Protein AF-0000000082430494 (afdb_homodimer)

Foldseek 3Di:
DPPPQPCAVVVPDDLVRVLPDDPVVLVVNVVSYDDPVSVVSSVVSVVVVVVVVVVVVVVVVVVVVVVVVVVVVVVVVVVVVVVVVVVVVVVVVVD/DPPPQPCAVVVPDPLVRVLPDDPVVLVVNVVSYDDPVSVVSSVVSVVVVVVVVVVVVVVVVVVVVVVVVVVVVVVVVVVVVVVVVVVVVVVVVVD

Structure (mmCIF, N/CA/C/O backbone):
data_AF-0000000082430494-model_v1
#
loop_
_entity.id
_entity.type
_entity.pdbx_description
1 polymer 'Uncharacterized protein'
#
loop_
_atom_site.group_PDB
_atom_site.id
_atom_site.type_symbol
_atom_site.label_atom_id
_atom_site.label_alt_id
_atom_site.label_comp_id
_atom_site.label_asym_id
_atom_site.label_entity_id
_atom_site.label_seq_id
_atom_site.pdbx_PDB_ins_code
_atom_site.Cartn_x
_atom_site.Cartn_y
_atom_site.Cartn_z
_atom_site.occupancy
_atom_site.B_iso_or_equiv
_atom_site.auth_seq_id
_atom_site.auth_comp_id
_atom_site.auth_asym_id
_atom_site.auth_atom_id
_atom_site.pdbx_PDB_model_num
ATOM 1 N N . MET A 1 1 ? 11.078 49.344 15.844 1 32.78 1 MET A N 1
ATOM 2 C CA . MET A 1 1 ? 11.891 48.125 15.781 1 32.78 1 MET A CA 1
ATOM 3 C C . MET A 1 1 ? 11.32 47.125 14.773 1 32.78 1 MET A C 1
ATOM 5 O O . MET A 1 1 ? 10.156 46.75 14.875 1 32.78 1 MET A O 1
ATOM 9 N N . GLU A 1 2 ? 11.594 47.031 13.453 1 34.38 2 GLU A N 1
ATOM 10 C CA . GLU A 1 2 ? 10.805 46.594 12.305 1 34.38 2 GLU A CA 1
ATOM 11 C C . GLU A 1 2 ? 10.578 45.094 12.359 1 34.38 2 GLU A C 1
ATOM 13 O O . GLU A 1 2 ? 11.523 44.312 12.531 1 34.38 2 GLU A O 1
ATOM 18 N N . VAL A 1 3 ? 9.594 44.562 13.055 1 37.97 3 VAL A N 1
ATOM 19 C CA . VAL A 1 3 ? 9.281 43.188 13.344 1 37.97 3 VAL A CA 1
ATOM 20 C C . VAL A 1 3 ? 9.492 42.312 12.094 1 37.97 3 VAL A C 1
ATOM 22 O O . VAL A 1 3 ? 8.844 42.531 11.07 1 37.97 3 VAL A O 1
ATOM 25 N N . GLU A 1 4 ? 10.688 41.938 11.695 1 40.44 4 GLU A N 1
ATOM 26 C CA . GLU A 1 4 ? 11.031 41.156 10.5 1 40.44 4 GLU A CA 1
ATOM 27 C C . GLU A 1 4 ? 10.055 40 10.281 1 40.44 4 GLU A C 1
ATOM 29 O O . GLU A 1 4 ? 9.617 39.375 11.242 1 40.44 4 GLU A O 1
ATOM 34 N N . SER A 1 5 ? 9.18 40.031 9.32 1 39.34 5 SER A N 1
ATOM 35 C CA . SER A 1 5 ? 8.031 39.219 8.938 1 39.34 5 SER A CA 1
ATOM 36 C C . SER A 1 5 ? 8.359 37.719 9.031 1 39.34 5 SER A C 1
ATOM 38 O O . SER A 1 5 ? 9.445 37.312 8.641 1 39.34 5 SER A O 1
ATOM 40 N N . PRO A 1 6 ? 8.086 37.031 10.094 1 43.09 6 PRO A N 1
ATOM 41 C CA . PRO A 1 6 ? 8.492 35.625 10.25 1 43.09 6 PRO A CA 1
ATOM 42 C C . PRO A 1 6 ? 8.539 34.875 8.93 1 43.09 6 PRO A C 1
ATOM 44 O O . PRO A 1 6 ? 7.867 35.25 7.969 1 43.09 6 PRO A O 1
ATOM 47 N N . PRO A 1 7 ? 9.617 34.156 8.516 1 40.44 7 PRO A N 1
ATOM 48 C CA . PRO A 1 7 ? 9.664 33.469 7.219 1 40.44 7 PRO A CA 1
ATOM 49 C C . PRO A 1 7 ? 8.336 32.812 6.84 1 40.44 7 PRO A C 1
ATOM 51 O O . PRO A 1 7 ? 7.844 31.953 7.555 1 40.44 7 PRO A O 1
ATOM 54 N N . GLY A 1 8 ? 7.234 33.406 6.609 1 41.06 8 GLY A N 1
ATOM 55 C CA . GLY A 1 8 ? 5.918 33.031 6.121 1 41.06 8 GLY A CA 1
ATOM 56 C C . GLY A 1 8 ? 5.957 31.844 5.172 1 41.06 8 GLY A C 1
ATOM 57 O O . GLY A 1 8 ? 7.031 31.406 4.746 1 41.06 8 GLY A O 1
ATOM 58 N N . PHE A 1 9 ? 4.945 30.828 5.098 1 49.78 9 PHE A N 1
ATOM 59 C CA . PHE A 1 9 ? 4.805 29.938 3.945 1 49.78 9 PHE A CA 1
ATOM 60 C C . PHE A 1 9 ? 5.441 30.547 2.707 1 49.78 9 PHE A C 1
ATOM 62 O O . PHE A 1 9 ? 4.953 31.562 2.188 1 49.78 9 PHE A O 1
ATOM 69 N N . SER A 1 10 ? 6.648 30.75 2.703 1 48.66 10 SER A N 1
ATOM 70 C CA . SER A 1 10 ? 7.277 31.391 1.548 1 48.66 10 SER A CA 1
ATOM 71 C C . SER A 1 10 ? 6.438 31.203 0.289 1 48.66 10 SER A C 1
ATOM 73 O O . SER A 1 10 ? 6.152 30.078 -0.113 1 48.66 10 SER A O 1
ATOM 75 N N . MET A 1 11 ? 5.367 31.984 0.148 1 49.59 11 MET A N 1
ATOM 76 C CA . MET A 1 11 ? 4.582 32.25 -1.053 1 49.59 11 MET A CA 1
ATOM 77 C C . MET A 1 11 ? 5.375 31.922 -2.311 1 49.59 11 MET A C 1
ATOM 79 O O . MET A 1 11 ? 4.801 31.766 -3.389 1 49.59 11 MET A O 1
ATOM 83 N N . ASP A 1 12 ? 6.637 31.719 -2.16 1 57.06 12 ASP A N 1
ATOM 84 C CA . ASP A 1 12 ? 7.352 31.672 -3.434 1 57.06 12 ASP A CA 1
ATOM 85 C C . ASP A 1 12 ? 7.441 30.25 -3.959 1 57.06 12 ASP A C 1
ATOM 87 O O . ASP A 1 12 ? 7.918 30.016 -5.07 1 57.06 12 ASP A O 1
ATOM 91 N N . GLN A 1 13 ? 7.07 29.453 -2.934 1 63.38 13 GLN A N 1
ATOM 92 C CA . GLN A 1 13 ? 7.246 28.094 -3.469 1 63.38 13 GLN A CA 1
ATOM 93 C C . GLN A 1 13 ? 6.059 27.688 -4.336 1 63.38 13 GLN A C 1
ATOM 95 O O . GLN A 1 13 ? 4.914 28.047 -4.039 1 63.38 13 GLN A O 1
ATOM 100 N N . SER A 1 14 ? 6.395 27.234 -5.465 1 72.06 14 SER A N 1
ATOM 101 C CA . SER A 1 14 ? 5.359 26.719 -6.355 1 72.06 14 SER A CA 1
ATOM 102 C C . SER A 1 14 ? 4.555 25.609 -5.684 1 72.06 14 SER A C 1
ATOM 104 O O . SER A 1 14 ? 5.012 25 -4.711 1 72.06 14 SER A O 1
ATOM 106 N N . ASP A 1 15 ? 3.373 25.516 -6.062 1 72.12 15 ASP A N 1
ATOM 107 C CA . ASP A 1 15 ? 2.482 24.469 -5.562 1 72.12 15 ASP A CA 1
ATOM 108 C C . ASP A 1 15 ? 3.148 23.109 -5.637 1 72.12 15 ASP A C 1
ATOM 110 O O . ASP A 1 15 ? 3 22.281 -4.727 1 72.12 15 ASP A O 1
ATOM 114 N N . ASP A 1 16 ? 3.898 22.938 -6.676 1 71.56 16 ASP A N 1
ATOM 115 C CA . ASP A 1 16 ? 4.586 21.656 -6.852 1 71.56 16 ASP A CA 1
ATOM 116 C C . ASP A 1 16 ? 5.66 21.469 -5.789 1 71.56 16 ASP A C 1
ATOM 118 O O . ASP A 1 16 ? 5.84 20.359 -5.273 1 71.56 16 ASP A O 1
ATOM 122 N N . GLU A 1 17 ? 6.32 22.5 -5.496 1 74.19 17 GLU A N 1
ATOM 123 C CA . GLU A 1 17 ? 7.367 22.422 -4.484 1 74.19 17 GLU A CA 1
ATOM 124 C C . GLU A 1 17 ? 6.781 22.156 -3.102 1 74.19 17 GLU A C 1
ATOM 126 O O . GLU A 1 17 ? 7.355 21.406 -2.312 1 74.19 17 GLU A O 1
ATOM 131 N N . ARG A 1 18 ? 5.719 22.703 -2.855 1 77.25 18 ARG A N 1
ATOM 132 C CA . ARG A 1 18 ? 5.07 22.547 -1.557 1 77.25 18 ARG A CA 1
ATOM 133 C C . ARG A 1 18 ? 4.59 21.109 -1.358 1 77.25 18 ARG A C 1
ATOM 135 O O . ARG A 1 18 ? 4.652 20.578 -0.248 1 77.25 18 ARG A O 1
ATOM 142 N N . ALA A 1 19 ? 4.176 20.578 -2.494 1 80.44 19 ALA A N 1
ATOM 143 C CA . ALA A 1 19 ? 3.662 19.203 -2.447 1 80.44 19 ALA A CA 1
ATOM 144 C C . ALA A 1 19 ? 4.75 18.219 -2.01 1 80.44 19 ALA A C 1
ATOM 146 O O . ALA A 1 19 ? 4.449 17.125 -1.529 1 80.44 19 ALA A O 1
ATOM 147 N N . GLU A 1 20 ? 5.953 18.719 -2.168 1 84.44 20 GLU A N 1
ATOM 148 C CA . GLU A 1 20 ? 7.07 17.828 -1.844 1 84.44 20 GLU A CA 1
ATOM 149 C C . GLU A 1 20 ? 7.508 18 -0.391 1 84.44 20 GLU A C 1
ATOM 151 O O . GLU A 1 20 ? 8.32 17.219 0.114 1 84.44 20 GLU A O 1
ATOM 156 N N . LEU A 1 21 ? 6.941 18.906 0.247 1 86.06 21 LEU A N 1
ATOM 157 C CA . LEU A 1 21 ? 7.32 19.156 1.633 1 86.06 21 LEU A CA 1
ATOM 158 C C . LEU A 1 21 ? 6.805 18.062 2.549 1 86.06 21 LEU A C 1
ATOM 160 O O . LEU A 1 21 ? 5.75 17.469 2.291 1 86.06 21 LEU A O 1
ATOM 164 N N . SER A 1 22 ? 7.605 17.938 3.668 1 89.25 22 SER A N 1
ATOM 165 C CA . SER A 1 22 ? 7.191 16.984 4.691 1 89.25 22 SER A CA 1
ATOM 166 C C . SER A 1 22 ? 6.098 17.562 5.578 1 89.25 22 SER A C 1
ATOM 168 O O . SER A 1 22 ? 5.852 18.766 5.559 1 89.25 22 SER A O 1
ATOM 170 N N . ILE A 1 23 ? 5.406 16.703 6.227 1 93.75 23 ILE A N 1
ATOM 171 C CA . ILE A 1 23 ? 4.367 17.125 7.16 1 93.75 23 ILE A CA 1
ATOM 172 C C . ILE A 1 23 ? 4.953 18.109 8.18 1 93.75 23 ILE A C 1
ATOM 174 O O . ILE A 1 23 ? 4.355 19.141 8.461 1 93.75 23 ILE A O 1
ATOM 178 N N . SER A 1 24 ? 6.176 17.797 8.734 1 91.5 24 SER A N 1
ATOM 179 C CA . SER A 1 24 ? 6.832 18.656 9.711 1 91.5 24 SER A CA 1
ATOM 180 C C . SER A 1 24 ? 7.055 20.062 9.148 1 91.5 24 SER A C 1
ATOM 182 O O . SER A 1 24 ? 6.812 21.062 9.836 1 91.5 24 SER A O 1
ATOM 184 N N . GLU A 1 25 ? 7.488 20.125 7.898 1 87.88 25 GLU A N 1
ATOM 185 C CA . GLU A 1 25 ? 7.73 21.422 7.25 1 87.88 25 GLU A CA 1
ATOM 186 C C . GLU A 1 25 ? 6.43 22.172 7.035 1 87.88 25 GLU A C 1
ATOM 188 O O . GLU A 1 25 ? 6.367 23.391 7.254 1 87.88 25 GLU A O 1
ATOM 193 N N . LEU A 1 26 ? 5.363 21.531 6.652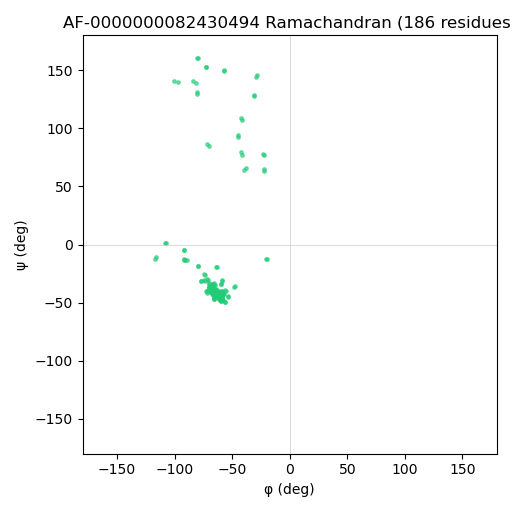 1 89.12 26 LEU A N 1
ATOM 194 C CA . LEU A 1 26 ? 4.07 22.156 6.402 1 89.12 26 LEU A CA 1
ATOM 195 C C . LEU A 1 26 ? 3.469 22.703 7.691 1 89.12 26 LEU A C 1
ATOM 197 O O . LEU A 1 26 ? 2.988 23.844 7.727 1 89.12 26 LEU A O 1
ATOM 201 N N . ILE A 1 27 ? 3.545 21.953 8.75 1 90.94 27 ILE A N 1
ATOM 202 C CA . ILE A 1 27 ? 2.986 22.375 10.031 1 90.94 27 ILE A CA 1
ATOM 203 C C . ILE A 1 27 ? 3.842 23.5 10.617 1 90.94 27 ILE A C 1
ATOM 205 O O . ILE A 1 27 ? 3.316 24.453 11.195 1 90.94 27 ILE A O 1
ATOM 209 N N . CYS A 1 28 ? 5.148 23.469 10.516 1 86.81 28 CYS A N 1
ATOM 210 C CA . CYS A 1 28 ? 6.043 24.531 10.938 1 86.81 28 CYS A CA 1
ATOM 211 C C . CYS A 1 28 ? 5.68 25.844 10.258 1 86.81 28 CYS A C 1
ATOM 213 O O . CYS A 1 28 ? 5.672 26.906 10.898 1 86.81 28 CYS A O 1
ATOM 215 N N . ASN A 1 29 ? 5.312 25.734 8.969 1 84 29 ASN A N 1
ATOM 216 C CA . ASN A 1 29 ? 4.898 26.906 8.219 1 84 29 ASN A CA 1
ATOM 217 C C . ASN A 1 29 ? 3.592 27.484 8.758 1 84 29 ASN A C 1
ATOM 219 O O . ASN A 1 29 ? 3.408 28.703 8.773 1 84 29 ASN A O 1
ATOM 223 N N . LEU A 1 30 ? 2.725 26.641 9.219 1 85.62 30 LEU A N 1
ATOM 224 C CA . LEU A 1 30 ? 1.437 27.109 9.734 1 85.62 30 LEU A CA 1
ATOM 225 C C . LEU A 1 30 ? 1.599 27.781 11.086 1 85.62 30 LEU A C 1
ATOM 227 O O . LEU A 1 30 ? 0.8 28.641 11.453 1 85.62 30 LEU A O 1
ATOM 231 N N . ARG A 1 31 ? 2.641 27.453 11.906 1 81.19 31 ARG A N 1
ATOM 232 C CA . ARG A 1 31 ? 2.891 28.047 13.211 1 81.19 31 ARG A CA 1
ATOM 233 C C . ARG A 1 31 ? 3.066 29.562 13.086 1 81.19 31 ARG A C 1
ATOM 235 O O . ARG A 1 31 ? 2.715 30.312 14.008 1 81.19 31 ARG A O 1
ATOM 242 N N . SER A 1 32 ? 3.578 29.906 11.984 1 78.06 32 SER A N 1
ATOM 243 C CA . SER A 1 32 ? 3.883 31.312 11.805 1 78.06 32 SER A CA 1
ATOM 244 C C . SER A 1 32 ? 2.904 31.984 10.836 1 78.06 32 SER A C 1
ATOM 246 O O . SER A 1 32 ? 3.051 33.156 10.508 1 78.06 32 SER A O 1
ATOM 248 N N . ALA A 1 33 ? 1.938 31.172 10.352 1 73.69 33 ALA A N 1
ATOM 249 C CA . ALA A 1 33 ? 1.005 31.688 9.352 1 73.69 33 ALA A CA 1
ATOM 250 C C . ALA A 1 33 ? -0.152 32.438 10.016 1 73.69 33 AL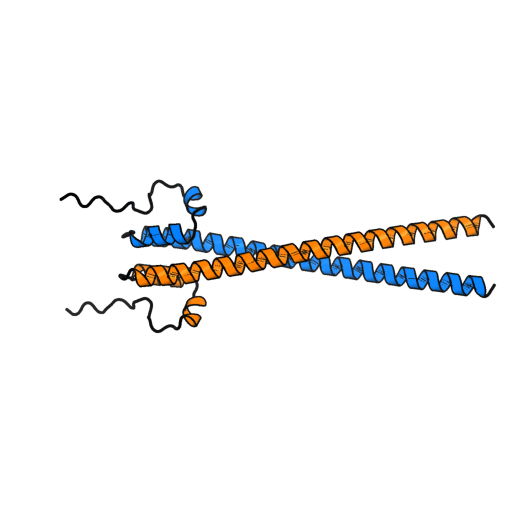A A C 1
ATOM 252 O O . ALA A 1 33 ? -0.603 32.062 11.102 1 73.69 33 ALA A O 1
ATOM 253 N N . PHE A 1 34 ? -0.598 33.562 9.43 1 71.75 34 PHE A N 1
ATOM 254 C CA . PHE A 1 34 ? -1.681 34.375 9.984 1 71.75 34 PHE A CA 1
ATOM 255 C C . PHE A 1 34 ? -2.863 34.406 9.023 1 71.75 34 PHE A C 1
ATOM 257 O O . PHE A 1 34 ? -3.943 34.875 9.391 1 71.75 34 PHE A O 1
ATOM 264 N N . ARG A 1 35 ? -2.609 33.969 7.906 1 79.56 35 ARG A N 1
ATOM 265 C CA . ARG A 1 35 ? -3.688 34.031 6.922 1 79.56 35 ARG A CA 1
ATOM 266 C C . ARG A 1 35 ? -4.43 32.719 6.832 1 79.56 35 ARG A C 1
ATOM 268 O O . ARG A 1 35 ? -3.811 31.641 6.84 1 79.56 35 ARG A O 1
ATOM 275 N N . ILE A 1 36 ? -5.699 32.781 6.711 1 80.88 36 ILE A N 1
ATOM 276 C CA . ILE A 1 36 ? -6.57 31.625 6.535 1 80.88 36 ILE A CA 1
ATOM 277 C C . ILE A 1 36 ? -6.156 30.859 5.281 1 80.88 36 ILE A C 1
ATOM 279 O O . ILE A 1 36 ? -6.219 29.625 5.25 1 80.88 36 ILE A O 1
ATOM 283 N N . SER A 1 37 ? -5.816 31.531 4.262 1 86 37 SER A N 1
ATOM 284 C CA . SER A 1 37 ? -5.449 30.906 2.994 1 86 37 SER A CA 1
ATOM 285 C C . SER A 1 37 ? -4.25 29.969 3.16 1 86 37 SER A C 1
ATOM 287 O O . SER A 1 37 ? -4.117 28.984 2.436 1 86 37 SER A O 1
ATOM 289 N N . ASP A 1 38 ? -3.361 30.297 4.023 1 85.5 38 ASP A N 1
ATOM 290 C CA . ASP A 1 38 ? -2.215 29.438 4.281 1 85.5 38 ASP A CA 1
ATOM 291 C C . ASP A 1 38 ? -2.66 28.078 4.828 1 85.5 38 ASP A C 1
ATOM 293 O O . ASP A 1 38 ? -2.143 27.047 4.418 1 85.5 38 ASP A O 1
ATOM 297 N N . PHE A 1 39 ? -3.6 28.062 5.699 1 87.69 39 PHE A N 1
ATOM 298 C CA . PHE A 1 39 ? -4.129 26.828 6.266 1 87.69 39 PHE A CA 1
ATOM 299 C C . PHE A 1 39 ? -4.855 26.016 5.199 1 87.69 39 PHE A C 1
ATOM 301 O O . PHE A 1 39 ? -4.715 24.781 5.148 1 87.69 39 PHE A O 1
ATOM 308 N N . ASP A 1 40 ? -5.629 26.703 4.383 1 88.44 40 ASP A N 1
ATOM 309 C CA . ASP A 1 40 ? -6.324 26.016 3.297 1 88.44 40 ASP A CA 1
ATOM 310 C C . ASP A 1 40 ? -5.336 25.312 2.373 1 88.44 40 ASP A C 1
ATOM 312 O O . ASP A 1 40 ? -5.59 24.188 1.923 1 88.44 40 ASP A O 1
ATOM 316 N N . ARG A 1 41 ? -4.273 25.984 2.086 1 88.56 41 ARG A N 1
ATOM 317 C CA . ARG A 1 41 ? -3.277 25.422 1.176 1 88.56 41 ARG A CA 1
ATOM 318 C C . ARG A 1 41 ? -2.613 24.188 1.776 1 88.56 41 ARG A C 1
ATOM 320 O O . ARG A 1 41 ? -2.469 23.172 1.104 1 88.56 41 ARG A O 1
ATOM 327 N N . VAL A 1 42 ? -2.213 24.266 3.029 1 90 42 VAL A N 1
ATOM 328 C CA . VAL A 1 42 ? -1.575 23.141 3.693 1 90 42 VAL A CA 1
ATOM 329 C C . VAL A 1 42 ? -2.561 21.969 3.799 1 90 42 VAL A C 1
ATOM 331 O O . VAL A 1 42 ? -2.195 20.828 3.574 1 90 42 VAL A O 1
ATOM 334 N N . GLU A 1 43 ? -3.811 22.312 4.121 1 91.38 43 GLU A N 1
ATOM 335 C CA . GLU A 1 43 ? -4.848 21.281 4.156 1 91.38 43 GLU A CA 1
ATOM 336 C C . GLU A 1 43 ? -4.941 20.547 2.822 1 91.38 43 GLU A C 1
ATOM 338 O O . GLU A 1 43 ? -4.953 19.312 2.789 1 91.38 43 GLU A O 1
ATOM 343 N N . GLU A 1 44 ? -5.02 21.25 1.783 1 91.88 44 GLU A N 1
ATOM 344 C CA . GLU A 1 44 ? -5.129 20.656 0.453 1 91.88 44 GLU A CA 1
ATOM 345 C C . GLU A 1 44 ? -3.936 19.75 0.147 1 91.88 44 GLU A C 1
ATOM 347 O O . GLU A 1 44 ? -4.098 18.656 -0.375 1 91.88 44 GLU A O 1
ATOM 352 N N . ILE A 1 45 ? -2.76 20.219 0.45 1 91.88 45 ILE A N 1
ATOM 353 C CA . ILE A 1 45 ? -1.545 19.453 0.202 1 91.88 45 ILE A CA 1
ATOM 354 C C . ILE A 1 45 ? -1.596 18.141 0.987 1 91.88 45 ILE A C 1
ATOM 356 O O . ILE A 1 45 ? -1.333 17.062 0.436 1 91.88 45 ILE A O 1
ATOM 360 N N . LEU A 1 46 ? -1.928 18.266 2.213 1 95.06 46 LEU A N 1
ATOM 361 C CA . LEU A 1 46 ? -1.951 17.078 3.07 1 95.06 46 LEU A CA 1
ATOM 362 C C . LEU A 1 46 ? -3.033 16.109 2.623 1 95.06 46 LEU A C 1
ATOM 364 O O . LEU A 1 46 ? -2.82 14.891 2.623 1 95.06 46 LEU A O 1
ATOM 368 N N . ILE A 1 47 ? -4.156 16.562 2.268 1 94.69 47 ILE A N 1
ATOM 369 C CA . ILE A 1 47 ? -5.23 15.719 1.773 1 94.69 47 ILE A CA 1
ATOM 370 C C . ILE A 1 47 ? -4.785 15.008 0.495 1 94.69 47 ILE A C 1
ATOM 372 O O . ILE A 1 47 ? -5.039 13.82 0.317 1 94.69 47 ILE A O 1
ATOM 376 N N . ASN A 1 48 ? -4.219 15.68 -0.411 1 93.94 48 ASN A N 1
ATOM 377 C CA . ASN A 1 48 ? -3.729 15.086 -1.651 1 93.94 48 ASN A CA 1
ATOM 378 C C . ASN A 1 48 ? -2.699 13.992 -1.381 1 93.94 48 ASN A C 1
ATOM 380 O O . ASN A 1 48 ? -2.711 12.953 -2.037 1 93.94 48 ASN A O 1
ATOM 384 N N . LYS A 1 49 ? -1.782 14.234 -0.454 1 93.94 49 LYS A N 1
ATOM 385 C CA . LYS A 1 49 ? -0.802 13.219 -0.08 1 93.94 49 LYS A CA 1
ATOM 386 C C . LYS A 1 49 ? -1.487 11.969 0.455 1 93.94 49 LYS A C 1
ATOM 388 O O . LYS A 1 49 ? -1.138 10.852 0.068 1 93.94 49 LYS A O 1
ATOM 393 N N . GLU A 1 50 ? -2.395 12.195 1.349 1 94.88 50 GLU A N 1
ATOM 394 C CA . GLU A 1 50 ? -3.139 11.078 1.913 1 94.88 50 GLU A CA 1
ATOM 395 C C . GLU A 1 50 ? -3.871 10.297 0.825 1 94.88 50 GLU A C 1
ATOM 397 O O . GLU A 1 50 ? -3.83 9.062 0.802 1 94.88 50 GLU A O 1
ATOM 402 N N . ASN A 1 51 ? -4.535 10.969 -0.03 1 96.19 51 ASN A N 1
ATOM 403 C CA . ASN A 1 51 ? -5.285 10.328 -1.104 1 96.19 51 ASN A CA 1
ATOM 404 C C . ASN A 1 51 ? -4.367 9.539 -2.033 1 96.19 51 ASN A C 1
ATOM 406 O O . ASN A 1 51 ? -4.738 8.461 -2.51 1 96.19 51 ASN A O 1
ATOM 410 N N . LYS A 1 52 ? -3.246 10.094 -2.312 1 96.25 52 LYS A N 1
ATOM 411 C CA . LYS A 1 52 ? -2.275 9.398 -3.152 1 96.25 52 LYS A CA 1
ATOM 412 C C . LYS A 1 52 ? -1.839 8.078 -2.514 1 96.25 52 LYS A C 1
ATOM 414 O O . LYS A 1 52 ? -1.76 7.051 -3.189 1 96.25 52 LYS A O 1
ATOM 419 N N . MET A 1 53 ? -1.6 8.148 -1.297 1 96.44 53 MET A N 1
ATOM 420 C CA . MET A 1 53 ? -1.177 6.938 -0.596 1 96.44 53 MET A CA 1
ATOM 421 C C . MET A 1 53 ? -2.314 5.926 -0.521 1 96.44 53 MET A C 1
ATOM 423 O O . MET A 1 53 ? -2.098 4.727 -0.715 1 96.44 53 MET A O 1
ATOM 427 N N . LYS A 1 54 ? -3.494 6.355 -0.27 1 97.62 54 LYS A N 1
ATOM 428 C CA . LYS A 1 54 ? -4.652 5.465 -0.24 1 97.62 54 LYS A CA 1
ATOM 429 C C . LYS A 1 54 ? -4.871 4.805 -1.598 1 97.62 54 LYS A C 1
ATOM 431 O O . LYS A 1 54 ? -5.219 3.623 -1.669 1 97.62 54 LYS A O 1
ATOM 436 N N . LYS A 1 55 ? -4.73 5.531 -2.592 1 98.38 55 LYS A N 1
ATOM 437 C CA . LYS A 1 55 ? -4.848 4.98 -3.938 1 98.38 55 LYS A CA 1
ATOM 438 C C . LYS A 1 55 ? -3.805 3.893 -4.184 1 98.38 55 LYS A C 1
ATOM 440 O O . LYS A 1 55 ? -4.117 2.84 -4.738 1 98.38 55 LYS A O 1
ATOM 445 N N . GLN A 1 56 ? -2.59 4.188 -3.783 1 98.56 56 GLN A N 1
ATOM 446 C CA . GLN A 1 56 ? -1.521 3.207 -3.93 1 98.56 56 GLN A CA 1
ATOM 447 C C . GLN A 1 56 ? -1.834 1.93 -3.156 1 98.56 56 GLN A C 1
ATOM 449 O O . GLN A 1 56 ? -1.622 0.825 -3.66 1 98.56 56 GLN A O 1
ATOM 454 N N . ILE A 1 57 ? -2.283 2.01 -2.029 1 98.62 57 ILE A N 1
ATOM 455 C CA . ILE A 1 57 ? -2.645 0.86 -1.209 1 98.62 57 ILE A CA 1
ATOM 456 C C . ILE A 1 57 ? -3.715 0.035 -1.919 1 98.62 57 ILE A C 1
ATOM 458 O O . ILE A 1 57 ? -3.594 -1.188 -2.029 1 98.62 57 ILE A O 1
ATOM 462 N N . THR A 1 58 ? -4.715 0.767 -2.387 1 98.62 58 THR A N 1
ATOM 463 C CA . THR A 1 58 ? -5.797 0.096 -3.096 1 98.62 58 THR A CA 1
ATOM 464 C C . THR A 1 58 ? -5.266 -0.644 -4.32 1 98.62 58 THR A C 1
ATOM 466 O O . THR A 1 58 ? -5.676 -1.774 -4.594 1 98.62 58 THR A O 1
ATOM 469 N N . GLU A 1 59 ? -4.434 -0.079 -5.004 1 98.62 59 GLU A N 1
ATOM 470 C CA . GLU A 1 59 ? -3.838 -0.688 -6.191 1 98.62 59 GLU A CA 1
ATOM 471 C C . GLU A 1 59 ? -3.014 -1.919 -5.824 1 98.62 59 GLU A C 1
ATOM 473 O O . GLU A 1 59 ? -3.109 -2.955 -6.484 1 98.62 59 GLU A O 1
ATOM 478 N N . LEU A 1 60 ? -2.268 -1.774 -4.801 1 98.5 60 LEU A N 1
ATOM 479 C CA . LEU A 1 60 ? -1.445 -2.891 -4.348 1 98.5 60 LEU A CA 1
ATOM 480 C C . LEU A 1 60 ? -2.316 -4.043 -3.859 1 98.5 60 LEU A C 1
ATOM 482 O O . LEU A 1 60 ? -2.029 -5.207 -4.148 1 98.5 60 LEU A O 1
ATOM 486 N N . GLU A 1 61 ? -3.318 -3.738 -3.164 1 98.56 61 GLU A N 1
ATOM 487 C CA . GLU A 1 61 ? -4.258 -4.762 -2.715 1 98.56 61 GLU A CA 1
ATOM 488 C C . GLU A 1 61 ? -4.902 -5.477 -3.9 1 98.56 61 GLU A C 1
ATOM 490 O O . GLU A 1 61 ? -5.082 -6.695 -3.871 1 98.56 61 GLU A O 1
ATOM 495 N N . SER A 1 62 ? -5.242 -4.773 -4.883 1 98.56 62 SER A N 1
ATOM 496 C CA . SER A 1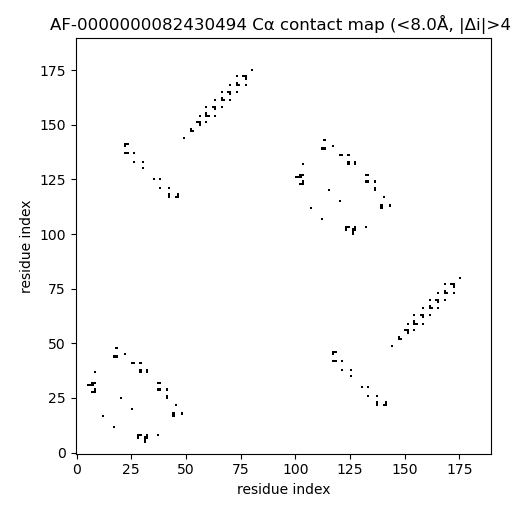 62 ? -5.824 -5.363 -6.086 1 98.56 62 SER A CA 1
ATOM 497 C C . SER A 1 62 ? -4.836 -6.289 -6.785 1 98.56 62 SER A C 1
ATOM 499 O O . SER A 1 62 ? -5.215 -7.34 -7.297 1 98.56 62 SER A O 1
ATOM 501 N N . GLU A 1 63 ? -3.607 -5.871 -6.793 1 98.06 63 GLU A N 1
ATOM 502 C CA . GLU A 1 63 ? -2.564 -6.699 -7.391 1 98.06 63 GLU A CA 1
ATOM 503 C C . GLU A 1 63 ? -2.4 -8.016 -6.629 1 98.06 63 GLU A C 1
ATOM 505 O O . GLU A 1 63 ? -2.248 -9.078 -7.234 1 98.06 63 GLU A O 1
ATOM 510 N N . ILE A 1 64 ? -2.48 -7.957 -5.445 1 98.31 64 ILE A N 1
ATOM 511 C CA . ILE A 1 64 ? -2.348 -9.141 -4.602 1 98.31 64 ILE A CA 1
ATOM 512 C C . ILE A 1 64 ? -3.49 -10.109 -4.895 1 98.31 64 ILE A C 1
ATOM 514 O O . ILE A 1 64 ? -3.277 -11.328 -4.973 1 98.31 64 ILE A O 1
ATOM 518 N N . ILE A 1 65 ? -4.617 -9.578 -5.047 1 98.12 65 ILE A N 1
ATOM 519 C CA . ILE A 1 65 ? -5.777 -10.406 -5.363 1 98.12 65 ILE A CA 1
ATOM 520 C C . ILE A 1 65 ? -5.547 -11.133 -6.688 1 98.12 65 ILE A C 1
ATOM 522 O O . ILE A 1 65 ? -5.832 -12.328 -6.805 1 98.12 65 ILE A O 1
ATOM 526 N N . GLN A 1 66 ? -5.047 -10.508 -7.641 1 98 66 GLN A N 1
ATOM 527 C CA . GLN A 1 66 ? -4.758 -11.102 -8.938 1 98 66 GLN A CA 1
ATOM 528 C C . GLN A 1 66 ? -3.709 -12.203 -8.82 1 98 66 GLN A C 1
ATOM 530 O O . GLN A 1 66 ? -3.863 -13.281 -9.398 1 98 66 GLN A O 1
ATOM 535 N N . PHE A 1 67 ? -2.734 -11.914 -8.039 1 97.5 67 PHE A N 1
ATOM 536 C CA . PHE A 1 67 ? -1.687 -12.906 -7.832 1 97.5 67 PHE A CA 1
ATOM 537 C C . PHE A 1 67 ? -2.234 -14.125 -7.102 1 97.5 67 PHE A C 1
ATOM 539 O O . PHE A 1 67 ? -1.887 -15.266 -7.43 1 97.5 67 PHE A O 1
ATOM 546 N N . ASP A 1 68 ? -3.002 -13.93 -6.188 1 97.69 68 ASP A N 1
ATOM 547 C CA . ASP A 1 68 ? -3.604 -15.031 -5.445 1 97.69 68 ASP A CA 1
ATOM 548 C C . ASP A 1 68 ? -4.43 -15.922 -6.363 1 97.69 68 ASP A C 1
ATOM 550 O O . ASP A 1 68 ? -4.348 -17.156 -6.277 1 97.69 68 ASP A O 1
ATOM 554 N N . LEU A 1 69 ? -5.16 -15.367 -7.238 1 97.62 69 LEU A N 1
ATOM 555 C CA . LEU A 1 69 ? -5.961 -16.125 -8.195 1 97.62 69 LEU A CA 1
ATOM 556 C C . LEU A 1 69 ? -5.07 -16.938 -9.125 1 97.62 69 LEU A C 1
ATOM 558 O O . LEU A 1 69 ? -5.367 -18.094 -9.414 1 97.62 69 LEU A O 1
ATOM 562 N N . GLU A 1 70 ? -4.078 -16.328 -9.57 1 96.62 70 GLU A N 1
ATOM 563 C CA . GLU A 1 70 ? -3.145 -17.016 -10.461 1 96.62 70 GLU A CA 1
ATOM 564 C C . GLU A 1 70 ? -2.475 -18.203 -9.773 1 96.62 70 GLU A C 1
ATOM 566 O O . GLU A 1 70 ? -2.344 -19.266 -10.359 1 96.62 70 GLU A O 1
ATOM 571 N N . VAL A 1 71 ? -2.082 -17.969 -8.625 1 97.38 71 VAL A N 1
ATOM 572 C CA . VAL A 1 71 ? -1.443 -19.031 -7.848 1 97.38 71 VAL A CA 1
ATOM 573 C C . VAL A 1 71 ? -2.412 -20.203 -7.672 1 97.38 71 VAL A C 1
ATOM 575 O O . VAL A 1 71 ? -2.037 -21.359 -7.863 1 97.38 71 VAL A O 1
ATOM 578 N N . LYS A 1 72 ? -3.568 -19.906 -7.348 1 96.12 72 LYS A N 1
ATOM 579 C CA . LYS A 1 72 ? -4.582 -20.938 -7.164 1 96.12 72 LYS A CA 1
ATOM 580 C C . LYS A 1 72 ? -4.812 -21.719 -8.453 1 96.12 72 LYS A C 1
ATOM 582 O O . LYS A 1 72 ? -4.91 -22.953 -8.438 1 96.12 72 LYS A O 1
ATOM 587 N N . ARG A 1 73 ? -4.891 -21.031 -9.555 1 95.88 73 ARG A N 1
ATOM 588 C CA . ARG A 1 73 ? -5.059 -21.672 -10.852 1 95.88 73 ARG A CA 1
ATOM 589 C C . ARG A 1 73 ? -3.887 -22.609 -11.148 1 95.88 73 ARG A C 1
ATOM 591 O O . ARG A 1 73 ? -4.086 -23.75 -11.57 1 95.88 73 ARG A O 1
ATOM 598 N N . LEU A 1 74 ? -2.729 -22.219 -10.898 1 94.5 74 LEU A N 1
ATOM 599 C CA . LEU A 1 74 ? -1.529 -23 -11.188 1 94.5 74 LEU A CA 1
ATOM 600 C C . LEU A 1 74 ? -1.43 -24.203 -10.266 1 94.5 74 LEU A C 1
ATOM 602 O O . LEU A 1 74 ? -0.973 -25.281 -10.68 1 94.5 74 LEU A O 1
ATOM 606 N N . ARG A 1 75 ? -1.9 -23.984 -9.078 1 94.12 75 ARG A N 1
ATOM 607 C CA . ARG A 1 75 ? -1.89 -25.109 -8.148 1 94.12 75 ARG A CA 1
ATOM 608 C C . ARG A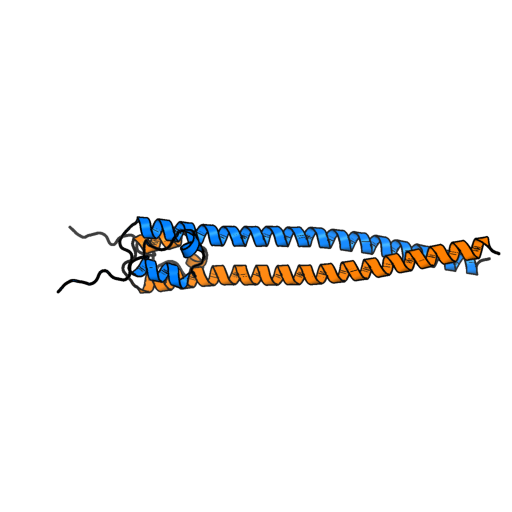 1 75 ? -2.875 -26.188 -8.57 1 94.12 75 ARG A C 1
ATOM 610 O O . ARG A 1 75 ? -2.588 -27.375 -8.453 1 94.12 75 ARG A O 1
ATOM 617 N N . ILE A 1 76 ? -3.93 -25.766 -9.094 1 92.81 76 ILE A N 1
ATOM 618 C CA . ILE A 1 76 ? -4.926 -26.703 -9.602 1 92.81 76 ILE A CA 1
ATOM 619 C C . ILE A 1 76 ? -4.355 -27.469 -10.797 1 92.81 76 ILE A C 1
ATOM 621 O O . ILE A 1 76 ? -4.43 -28.688 -10.859 1 92.81 76 ILE A O 1
ATOM 625 N N . VAL A 1 77 ? -3.797 -26.781 -11.633 1 87.56 77 VAL A N 1
ATOM 626 C CA . VAL A 1 77 ? -3.217 -27.375 -12.828 1 87.56 77 VAL A CA 1
ATOM 627 C C . VAL A 1 77 ? -2.117 -28.359 -12.438 1 87.56 77 VAL A C 1
ATOM 629 O O . VAL A 1 77 ? -2.035 -29.469 -12.992 1 87.56 77 VAL A O 1
ATOM 632 N N . SER A 1 78 ? -1.317 -28 -11.531 1 87.69 78 SER A N 1
ATOM 633 C CA . SER A 1 78 ? -0.24 -28.859 -11.055 1 87.69 78 SER A CA 1
ATOM 634 C C . SER A 1 78 ? -0.791 -30.141 -10.422 1 87.69 78 SER A C 1
ATOM 636 O O . SER A 1 78 ? -0.259 -31.219 -10.648 1 87.69 78 SER A O 1
ATOM 638 N N . SER A 1 79 ? -1.755 -30 -9.664 1 89.19 79 SER A N 1
ATOM 639 C CA . SER A 1 79 ? -2.387 -31.156 -9.031 1 89.19 79 SER A CA 1
ATOM 640 C C . SER A 1 79 ? -2.99 -32.094 -10.07 1 89.19 79 SER A C 1
ATOM 642 O O . SER A 1 79 ? -2.873 -33.312 -9.953 1 89.19 79 SER A O 1
ATOM 644 N N . GLU A 1 80 ? -3.584 -31.5 -11.047 1 85.38 80 GLU A N 1
ATOM 645 C CA . GLU A 1 80 ? -4.164 -32.312 -12.125 1 85.38 80 GLU A CA 1
ATOM 646 C C . GLU A 1 80 ? -3.09 -33.062 -12.891 1 85.38 80 GLU A C 1
ATOM 648 O O . GLU A 1 80 ? -3.281 -34.219 -13.242 1 85.38 80 GLU A O 1
ATOM 653 N N . ASN A 1 81 ? -2.016 -32.469 -13.094 1 84.88 81 ASN A N 1
ATOM 654 C CA . ASN A 1 81 ? -0.897 -33.125 -13.773 1 84.88 81 ASN A CA 1
ATOM 655 C C . ASN A 1 81 ? -0.32 -34.25 -12.945 1 84.88 81 ASN A C 1
ATOM 657 O O . ASN A 1 81 ? 0.028 -35.312 -13.484 1 84.88 81 ASN A O 1
ATOM 661 N N . ARG A 1 82 ? -0.269 -34.031 -11.703 1 85.31 82 ARG A N 1
ATOM 662 C CA . ARG A 1 82 ? 0.237 -35.062 -10.805 1 85.31 82 ARG A CA 1
ATOM 663 C C . ARG A 1 82 ? -0.686 -36.281 -10.789 1 85.31 82 ARG A C 1
ATOM 665 O O . ARG A 1 82 ? -0.223 -37.406 -10.883 1 85.31 82 ARG A O 1
ATOM 672 N N . ILE A 1 83 ? -1.927 -36.031 -10.789 1 87.38 83 ILE A N 1
ATOM 673 C CA . ILE A 1 83 ? -2.922 -37.094 -10.773 1 87.38 83 ILE A CA 1
ATOM 674 C C . ILE A 1 83 ? -2.867 -37.844 -12.094 1 87.38 83 ILE A C 1
ATOM 676 O O . ILE A 1 83 ? -2.9 -39.094 -12.094 1 87.38 83 ILE A O 1
ATOM 680 N N . SER A 1 84 ? -2.652 -37.156 -13.125 1 84.31 84 SER A N 1
ATOM 681 C CA . SER A 1 84 ? -2.57 -37.781 -14.438 1 84.31 84 SER A CA 1
ATOM 682 C C . SER A 1 84 ? -1.329 -38.656 -14.562 1 84.31 84 SER A C 1
ATOM 684 O O . SER A 1 84 ? -1.393 -39.781 -15.102 1 84.31 84 SER A O 1
ATOM 686 N N . ARG A 1 85 ? -0.274 -38.281 -14 1 83.06 85 ARG A N 1
ATOM 687 C CA . ARG A 1 85 ? 0.975 -39.062 -14.047 1 83.06 85 ARG A CA 1
ATOM 688 C C . ARG A 1 85 ? 0.885 -40.312 -13.203 1 83.06 85 ARG A C 1
ATOM 690 O O . ARG A 1 85 ? 1.35 -41.375 -13.609 1 83.06 85 ARG A O 1
ATOM 697 N N . GLU A 1 86 ? 0.324 -40.094 -12.148 1 85.38 86 GLU A N 1
ATOM 698 C CA . GLU A 1 86 ? 0.173 -41.219 -11.266 1 85.38 86 GLU A CA 1
ATOM 699 C C . GLU A 1 86 ? -0.753 -42.281 -11.875 1 85.38 86 GLU A C 1
ATOM 701 O O . GLU A 1 86 ? -0.496 -43.469 -11.766 1 85.38 86 GLU A O 1
ATOM 706 N N . ASN A 1 87 ? -1.736 -41.812 -12.586 1 87.38 87 ASN A N 1
ATOM 707 C CA . ASN A 1 87 ? -2.656 -42.719 -13.266 1 87.38 87 ASN A CA 1
ATOM 708 C C . ASN A 1 87 ? -1.977 -43.438 -14.422 1 87.38 87 ASN A C 1
ATOM 710 O O . ASN A 1 87 ? -2.193 -44.656 -14.625 1 87.38 87 ASN A O 1
ATOM 714 N N . ASP A 1 88 ? -1.13 -42.844 -15.133 1 79.94 88 ASP A N 1
ATOM 715 C CA . ASP A 1 88 ? -0.395 -43.438 -16.25 1 79.94 88 ASP A CA 1
ATOM 716 C C . ASP A 1 88 ? 0.58 -44.531 -15.758 1 79.94 88 ASP A C 1
ATOM 718 O O . ASP A 1 88 ? 0.723 -45.562 -16.375 1 79.94 88 ASP A O 1
ATOM 722 N N . GLU A 1 89 ? 1.168 -44.25 -14.625 1 81.75 89 GLU A N 1
ATOM 723 C CA . GLU A 1 89 ? 2.123 -45.188 -14.047 1 81.75 89 GLU A CA 1
ATOM 724 C C . GLU A 1 89 ? 1.426 -46.469 -13.562 1 81.75 89 GLU A C 1
ATOM 726 O O . GLU A 1 89 ? 1.937 -47.562 -13.742 1 81.75 89 GLU A O 1
ATOM 731 N N . ILE A 1 90 ? 0.226 -46.281 -13.031 1 89.25 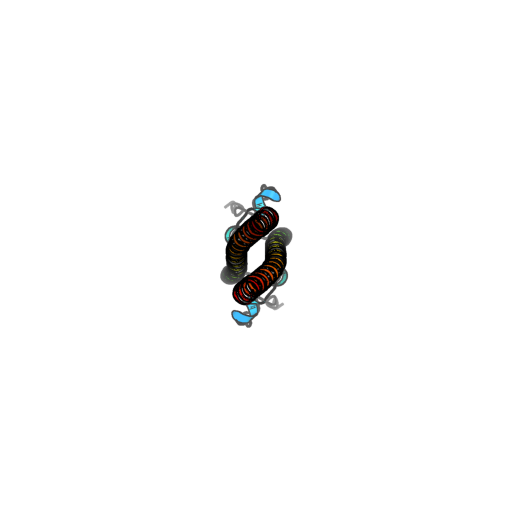90 ILE A N 1
ATOM 732 C CA . ILE A 1 90 ? -0.537 -47.406 -12.516 1 89.25 90 ILE A CA 1
ATOM 733 C C . ILE A 1 90 ? -1.03 -48.281 -13.68 1 89.25 90 ILE A C 1
ATOM 735 O O . ILE A 1 90 ? -0.981 -49.5 -13.617 1 89.25 90 ILE A O 1
ATOM 739 N N . MET A 1 91 ? -1.297 -47.75 -14.875 1 85.31 91 MET A N 1
ATOM 740 C CA . MET A 1 91 ? -1.771 -48.469 -16.062 1 85.31 91 MET A CA 1
ATOM 741 C C . MET A 1 91 ? -0.63 -49.219 -16.734 1 85.31 91 MET A C 1
ATOM 743 O O . MET A 1 91 ? -0.82 -50.312 -17.219 1 85.31 91 MET A O 1
ATOM 747 N N . GLU A 1 92 ? 0.562 -48.688 -16.641 1 79 92 GLU A N 1
ATOM 748 C CA . GLU A 1 92 ? 1.724 -49.344 -17.25 1 79 92 GLU A CA 1
ATOM 749 C C . GLU A 1 92 ? 2.154 -50.562 -16.453 1 79 92 GLU A C 1
ATOM 751 O O . GLU A 1 92 ? 2.6 -51.562 -17.031 1 79 92 GLU A O 1
ATOM 756 N N . GLU A 1 93 ? 1.935 -50.5 -15.188 1 82.19 93 GLU A N 1
ATOM 757 C CA . GLU A 1 93 ? 2.322 -51.625 -14.336 1 82.19 93 GLU A CA 1
ATOM 758 C C . GLU A 1 93 ? 1.303 -52.75 -14.414 1 82.19 93 GLU A C 1
ATOM 760 O O . GLU A 1 93 ? 1.633 -53.906 -14.148 1 82.19 93 GLU A O 1
ATOM 765 N N . ARG A 1 94 ? 0.127 -52.5 -14.852 1 82.88 94 ARG A N 1
ATOM 766 C CA . ARG A 1 94 ? -0.929 -53.5 -14.922 1 82.88 94 ARG A CA 1
ATOM 767 C C . ARG A 1 94 ? -0.924 -54.219 -16.281 1 82.88 94 ARG A C 1
ATOM 769 O O . ARG A 1 94 ? -1.489 -55.281 -16.422 1 82.88 94 ARG A O 1
ATOM 776 N N . GLU A 1 95 ? -0.193 -53.75 -17.406 1 61.5 95 GLU A N 1
ATOM 777 C CA . GLU A 1 95 ? -0.027 -54.438 -18.672 1 61.5 95 GLU A CA 1
ATOM 778 C C . GLU A 1 95 ? 1.243 -55.281 -18.672 1 61.5 95 GLU A C 1
ATOM 780 O O . GLU A 1 95 ? 1.269 -56.375 -19.25 1 61.5 95 GLU A O 1
ATOM 785 N N . MET B 1 1 ? -16.438 42.656 27.578 1 32.91 1 MET B N 1
ATOM 786 C CA . MET B 1 1 ? -17.172 41.781 26.672 1 32.91 1 MET B CA 1
ATOM 787 C C . MET B 1 1 ? -16.453 40.438 26.516 1 32.91 1 MET B C 1
ATOM 789 O O . MET B 1 1 ? -15.273 40.406 26.141 1 32.91 1 MET B O 1
ATOM 793 N N . GLU B 1 2 ? -16.578 39.312 27.281 1 35.34 2 GLU B N 1
ATOM 794 C CA . GLU B 1 2 ? -15.672 38.25 27.656 1 35.34 2 GLU B CA 1
ATOM 795 C C . GLU B 1 2 ? -15.375 37.344 26.453 1 35.34 2 GLU B C 1
ATOM 797 O O . GLU B 1 2 ? -16.297 36.906 25.75 1 35.34 2 GLU B O 1
ATOM 802 N N . VAL B 1 3 ? -14.414 37.625 25.594 1 39.81 3 VAL B N 1
ATOM 803 C CA . VAL B 1 3 ? -14.07 37 24.312 1 39.81 3 VAL B CA 1
ATOM 804 C C . VAL B 1 3 ? -14.156 35.5 24.438 1 39.81 3 VAL B C 1
ATOM 806 O O . VAL B 1 3 ? -13.445 34.875 25.25 1 39.81 3 VAL B O 1
ATOM 809 N N . GLU B 1 4 ? -15.305 34.844 24.391 1 41.34 4 GLU B N 1
ATOM 810 C CA . GLU B 1 4 ? -15.547 33.406 24.562 1 41.34 4 GLU B CA 1
ATOM 811 C C . GLU B 1 4 ? -14.492 32.562 23.828 1 41.34 4 GLU B C 1
ATOM 813 O O . GLU B 1 4 ? -14.078 32.906 22.734 1 41.34 4 GLU B O 1
ATOM 818 N N . SER B 1 5 ? -13.594 31.906 24.484 1 40.03 5 SER B N 1
ATOM 819 C CA . SER B 1 5 ? -12.383 31.172 24.125 1 40.03 5 SER B CA 1
ATOM 820 C C . SER B 1 5 ? -12.617 30.266 22.922 1 40.03 5 SER B C 1
ATOM 822 O O . SER B 1 5 ? -13.648 29.609 22.828 1 40.03 5 SER B O 1
ATOM 824 N N . PRO B 1 6 ? -12.383 30.672 21.688 1 44.06 6 PRO B N 1
ATOM 825 C CA . PRO B 1 6 ? -12.727 29.875 20.5 1 44.06 6 PRO B CA 1
ATOM 826 C C . PRO B 1 6 ? -12.648 28.375 20.75 1 44.06 6 PRO B C 1
ATOM 828 O O . PRO B 1 6 ? -11.945 27.938 21.672 1 44.06 6 PRO B O 1
ATOM 831 N N . PRO B 1 7 ? -13.672 27.5 20.469 1 40.91 7 PRO B N 1
ATOM 832 C CA . PRO B 1 7 ? -13.609 26.062 20.75 1 40.91 7 PRO B CA 1
ATOM 833 C C . PRO B 1 7 ? -12.227 25.469 20.484 1 40.91 7 PRO B C 1
ATOM 835 O O . PRO B 1 7 ? -11.734 25.547 19.359 1 40.91 7 PRO B O 1
ATOM 838 N N . GLY B 1 8 ? -11.141 25.734 21.125 1 41.47 8 GLY B N 1
ATOM 839 C CA . GLY B 1 8 ? -9.789 25.188 21.125 1 41.47 8 GLY B CA 1
ATOM 840 C C . GLY B 1 8 ? -9.727 23.734 20.734 1 41.47 8 GLY B C 1
ATOM 841 O O . GLY B 1 8 ? -10.758 23.078 20.594 1 41.47 8 GLY B O 1
ATOM 842 N N . PHE B 1 9 ? -8.648 23.125 19.984 1 50.56 9 PHE B N 1
ATOM 843 C CA . PHE B 1 9 ? -8.406 21.688 19.938 1 50.56 9 PHE B CA 1
ATOM 844 C C . PHE B 1 9 ? -9.031 21 21.156 1 50.56 9 PHE B C 1
ATOM 846 O O . PHE B 1 9 ? -8.609 21.219 22.281 1 50.56 9 PHE B O 1
ATOM 853 N N . SER B 1 10 ? -10.266 21.016 21.281 1 48.78 10 SER B N 1
ATOM 854 C CA . SER B 1 10 ? -10.906 20.438 22.453 1 48.78 10 SER B CA 1
ATOM 855 C C . SER B 1 10 ? -10.008 19.406 23.125 1 48.78 10 SER B C 1
ATOM 857 O O . SER B 1 10 ? -9.609 18.422 22.5 1 48.78 10 SER B O 1
ATOM 859 N N . MET B 1 11 ? -9.008 19.844 23.859 1 49.5 11 MET B N 1
ATOM 860 C CA . MET B 1 11 ? -8.188 19.156 24.859 1 49.5 11 MET B CA 1
ATOM 861 C C . MET B 1 11 ? -8.898 17.922 25.391 1 49.5 11 MET B C 1
ATOM 863 O O . MET B 1 11 ? -8.273 17.047 25.984 1 49.5 11 MET B O 1
ATOM 867 N N . ASP B 1 12 ? -10.141 17.828 25.094 1 56.41 12 ASP B N 1
ATOM 868 C CA . ASP B 1 12 ? -10.789 16.766 25.844 1 56.41 12 ASP B CA 1
ATOM 869 C C . ASP B 1 12 ? -10.711 15.438 25.109 1 56.41 12 ASP B C 1
ATOM 871 O O . ASP B 1 12 ? -11.117 14.398 25.625 1 56.41 12 ASP B O 1
ATOM 875 N N . GLN B 1 13 ? -10.32 15.742 23.844 1 63.03 13 GLN B N 1
ATOM 876 C CA . GLN B 1 13 ? -10.336 14.445 23.172 1 63.03 13 GLN B CA 1
ATOM 877 C C . GLN B 1 13 ? -9.07 13.656 23.484 1 63.03 13 GLN B C 1
ATOM 879 O O . GLN B 1 13 ? -7.988 14.234 23.641 1 63.03 13 GLN B O 1
ATOM 884 N N . SER B 1 14 ? -9.281 12.461 23.844 1 71.44 14 SER B N 1
ATOM 885 C CA . SER B 1 14 ? -8.148 11.57 24.094 1 71.44 14 SER B CA 1
ATOM 886 C C . SER B 1 14 ? -7.262 11.469 22.859 1 71.44 14 SER B C 1
ATOM 888 O O . SER B 1 14 ? -7.695 11.781 21.734 1 71.44 14 SER B O 1
ATOM 890 N N . ASP B 1 15 ? -6.059 11.273 23.109 1 71.69 15 ASP B N 1
ATOM 891 C CA . ASP B 1 15 ? -5.078 11.094 22.047 1 71.69 15 ASP B CA 1
ATOM 892 C C . ASP B 1 15 ? -5.578 10.086 21 1 71.69 15 ASP B C 1
ATOM 894 O O . ASP B 1 15 ? -5.383 10.281 19.797 1 71.69 15 ASP B O 1
ATOM 898 N N . ASP B 1 16 ? -6.254 9.125 21.516 1 70.81 16 ASP B N 1
ATOM 899 C CA . ASP B 1 16 ? -6.773 8.094 20.625 1 70.81 16 ASP B CA 1
ATOM 900 C C . ASP B 1 16 ? -7.875 8.656 19.719 1 70.81 16 ASP B C 1
ATOM 902 O O . ASP B 1 16 ? -7.953 8.32 18.547 1 70.81 16 ASP B O 1
ATOM 906 N N . GLU B 1 17 ? -8.68 9.453 20.281 1 73.75 17 GLU B N 1
ATOM 907 C CA . GLU B 1 17 ? -9.766 10.047 19.516 1 73.75 17 GLU B CA 1
ATOM 908 C C . GLU B 1 17 ? -9.227 11.008 18.453 1 73.75 17 GLU B C 1
ATOM 910 O O . GLU B 1 17 ? -9.75 11.07 17.344 1 73.75 17 GLU B O 1
ATOM 915 N N . ARG B 1 18 ? -8.25 11.672 18.766 1 76.88 18 ARG B N 1
ATOM 916 C CA . ARG B 1 18 ? -7.656 12.641 17.844 1 76.88 18 ARG B CA 1
ATOM 917 C C . ARG B 1 18 ? -7.02 11.945 16.656 1 76.88 18 ARG B C 1
ATOM 919 O O . ARG B 1 18 ? -7.082 12.445 15.523 1 76.88 18 ARG B O 1
ATOM 926 N N . ALA B 1 19 ? -6.496 10.773 17 1 80.31 19 ALA B N 1
ATOM 927 C CA . ALA B 1 19 ? -5.832 10 15.953 1 80.31 19 ALA B CA 1
ATOM 928 C C . ALA B 1 19 ? -6.82 9.586 14.859 1 80.31 19 ALA B C 1
ATOM 930 O O . ALA B 1 19 ? -6.418 9.289 13.734 1 80.31 19 ALA B O 1
ATOM 931 N N . GLU B 1 20 ? -8.055 9.641 15.273 1 84.19 20 GLU B N 1
ATOM 932 C CA . GLU B 1 20 ? -9.078 9.203 14.328 1 84.19 20 GLU B CA 1
ATOM 933 C C . GLU B 1 20 ? -9.609 10.367 13.5 1 84.19 20 GLU B C 1
ATOM 935 O O . GLU B 1 20 ? -10.344 10.164 12.531 1 84.19 20 GLU B O 1
ATOM 940 N N . LEU B 1 21 ? -9.188 11.5 13.789 1 85.81 21 LEU B N 1
ATOM 941 C CA . LEU B 1 21 ? -9.664 12.672 13.078 1 85.81 21 LEU B CA 1
ATOM 942 C C . LEU B 1 21 ? -9.078 12.727 11.664 1 85.81 21 LEU B C 1
ATOM 944 O O . LEU B 1 21 ? -7.953 12.281 11.445 1 85.81 21 LEU B O 1
ATOM 948 N N . SER B 1 22 ? -9.922 13.422 10.805 1 88.69 22 SER B N 1
ATOM 949 C CA . SER B 1 22 ? -9.453 13.633 9.438 1 88.69 22 SER B CA 1
ATOM 950 C C . SER B 1 22 ? -8.484 14.805 9.367 1 88.69 22 SER B C 1
ATOM 952 O O . SER B 1 22 ? -8.375 15.594 10.305 1 88.69 22 SER B O 1
ATOM 954 N N . ILE B 1 23 ? -7.734 14.828 8.336 1 93.5 23 ILE B N 1
ATOM 955 C CA . ILE B 1 23 ? -6.805 15.922 8.102 1 93.5 23 ILE B CA 1
ATOM 956 C C . ILE B 1 23 ? -7.547 17.25 8.156 1 93.5 23 ILE B C 1
ATOM 958 O O . ILE B 1 23 ? -7.086 18.203 8.789 1 93.5 23 ILE B O 1
ATOM 962 N N . SER B 1 24 ? -8.758 17.344 7.492 1 90.94 24 SER B N 1
ATOM 963 C CA . SER B 1 24 ? -9.555 18.562 7.477 1 90.94 24 SER B CA 1
ATOM 964 C C . SER B 1 24 ? -9.906 19.016 8.891 1 90.94 24 SER B C 1
ATOM 966 O O . SER B 1 24 ? -9.805 20.203 9.211 1 90.94 24 SER B O 1
ATOM 968 N N . GLU B 1 25 ? -10.281 18.047 9.727 1 87.44 25 GLU B N 1
ATOM 969 C CA . GLU B 1 25 ? -10.625 18.359 11.117 1 87.44 25 GLU B CA 1
ATOM 970 C C . GLU B 1 25 ? -9.406 18.828 11.898 1 87.44 25 GLU B C 1
ATOM 972 O O . GLU B 1 25 ? -9.492 19.781 12.672 1 87.44 25 GLU B O 1
ATOM 977 N N . LEU B 1 26 ? -8.25 18.25 11.719 1 89.12 26 LEU B N 1
ATOM 978 C CA . LEU B 1 26 ? -7.02 18.609 12.414 1 89.12 26 LEU B CA 1
ATOM 979 C C . LEU B 1 26 ? -6.551 20 12.023 1 89.12 26 LEU B C 1
ATOM 981 O O . LEU B 1 26 ? -6.203 20.812 12.883 1 89.12 26 LEU B O 1
ATOM 985 N N . ILE B 1 27 ? -6.59 20.328 10.766 1 90.69 27 ILE B N 1
ATOM 986 C CA . ILE B 1 27 ? -6.145 21.625 10.289 1 90.69 27 ILE B CA 1
ATOM 987 C C . ILE B 1 27 ? -7.148 22.703 10.711 1 90.69 27 ILE B C 1
ATOM 989 O O . ILE B 1 27 ? -6.758 23.812 11.086 1 90.69 27 ILE B O 1
ATOM 993 N N . CYS B 1 28 ? -8.445 22.469 10.672 1 86.38 28 CYS B N 1
ATOM 994 C CA . CYS B 1 28 ? -9.477 23.375 11.156 1 86.38 28 CYS B CA 1
ATOM 995 C C . CYS B 1 28 ? -9.234 23.75 12.609 1 86.38 28 CYS B C 1
ATOM 997 O O . CYS B 1 28 ? -9.383 24.922 12.992 1 86.38 28 CYS B O 1
ATOM 999 N N . ASN B 1 29 ? -8.812 22.734 13.383 1 83.44 29 ASN B N 1
ATOM 1000 C CA . ASN B 1 29 ? -8.516 22.969 14.789 1 83.44 29 ASN B CA 1
ATOM 1001 C C . ASN B 1 29 ? -7.309 23.891 14.961 1 83.44 29 ASN B C 1
ATOM 1003 O O . ASN B 1 29 ? -7.266 24.703 15.891 1 83.44 29 ASN B O 1
ATOM 1007 N N . LEU B 1 30 ? -6.367 23.812 14.062 1 85.19 30 LEU B N 1
ATOM 1008 C CA . LEU B 1 30 ? -5.168 24.625 14.156 1 85.19 30 LEU B CA 1
ATOM 1009 C C . LEU B 1 30 ? -5.465 26.078 13.773 1 85.19 30 LEU B C 1
ATOM 1011 O O . LEU B 1 30 ? -4.785 27 14.227 1 85.19 30 LEU B O 1
ATOM 1015 N N . ARG B 1 31 ? -6.5 26.359 12.945 1 80.44 31 ARG B N 1
ATOM 1016 C CA . ARG B 1 31 ? -6.879 27.703 12.531 1 80.44 31 ARG B CA 1
ATOM 1017 C C . ARG B 1 31 ? -7.219 28.578 13.742 1 80.44 31 ARG B C 1
ATOM 1019 O O . ARG B 1 31 ? -6.996 29.781 13.727 1 80.44 31 ARG B O 1
ATOM 1026 N N . SER B 1 32 ? -7.711 27.906 14.719 1 77.56 32 SER B N 1
ATOM 1027 C CA . SER B 1 32 ? -8.156 28.656 15.898 1 77.56 32 SER B CA 1
ATOM 1028 C C . SER B 1 32 ? -7.211 28.438 17.078 1 77.56 32 SER B C 1
ATOM 1030 O O . SER B 1 32 ? -7.473 28.938 18.172 1 77.56 32 SER B O 1
ATOM 1032 N N . ALA B 1 33 ? -6.145 27.641 16.844 1 72.25 33 ALA B N 1
ATOM 1033 C CA . ALA B 1 33 ? -5.23 27.312 17.922 1 72.25 33 ALA B CA 1
ATOM 1034 C C . ALA B 1 33 ? -4.211 28.438 18.156 1 72.25 33 ALA B C 1
ATOM 1036 O O . ALA B 1 33 ? -3.768 29.078 17.188 1 72.25 33 ALA B O 1
ATOM 1037 N N . PHE B 1 34 ? -3.904 28.75 19.406 1 70.56 34 PHE B N 1
ATOM 1038 C CA . PHE B 1 34 ? -2.971 29.828 19.75 1 70.56 34 PHE B CA 1
ATOM 1039 C C . PHE B 1 34 ? -1.741 29.266 20.453 1 70.56 34 PHE B C 1
ATOM 1041 O O . PHE B 1 34 ? -0.758 29.984 20.656 1 70.56 34 PHE B O 1
ATOM 1048 N N . ARG B 1 35 ? -1.852 28.078 20.781 1 79.75 35 ARG B N 1
ATOM 1049 C CA . ARG B 1 35 ? -0.733 27.5 21.531 1 79.75 35 ARG B CA 1
ATOM 1050 C C . ARG B 1 35 ? 0.16 26.672 20.609 1 79.75 35 ARG B C 1
ATOM 1052 O O . ARG B 1 35 ? -0.335 25.938 19.766 1 79.75 35 ARG B O 1
ATOM 1059 N N . ILE B 1 36 ? 1.407 26.766 20.812 1 80.69 36 ILE B N 1
ATOM 1060 C CA . ILE B 1 36 ? 2.414 25.984 20.094 1 80.69 36 ILE B CA 1
ATOM 1061 C C . ILE B 1 36 ? 2.16 24.5 20.297 1 80.69 36 ILE B C 1
ATOM 1063 O O . ILE B 1 36 ? 2.375 23.688 19.391 1 80.69 36 ILE B O 1
ATOM 1067 N N . SER B 1 37 ? 1.798 24.125 21.453 1 85.81 37 SER B N 1
ATOM 1068 C CA . SER B 1 37 ? 1.57 22.719 21.781 1 85.81 37 SER B CA 1
ATOM 1069 C C . SER B 1 37 ? 0.481 22.109 20.906 1 85.81 37 SER B C 1
ATOM 1071 O O . SER B 1 37 ? 0.502 20.906 20.625 1 85.81 37 SER B O 1
ATOM 1073 N N . ASP B 1 38 ? -0.483 22.875 20.547 1 85.31 38 ASP B N 1
ATOM 1074 C CA . ASP B 1 38 ? -1.534 22.375 19.656 1 85.31 38 ASP B CA 1
ATOM 1075 C C . ASP B 1 38 ? -0.964 21.969 18.297 1 85.31 38 ASP B C 1
ATOM 1077 O O . ASP B 1 38 ? -1.331 20.938 17.75 1 85.31 38 ASP B O 1
ATOM 1081 N N . PHE B 1 39 ? -0.068 22.734 17.766 1 87.81 39 PHE B N 1
ATOM 1082 C CA . PHE B 1 39 ? 0.571 22.438 16.484 1 87.81 39 PHE B CA 1
ATOM 1083 C C . PHE B 1 39 ? 1.437 21.188 16.594 1 87.81 39 PHE B C 1
ATOM 1085 O O . PHE B 1 39 ? 1.438 20.344 15.703 1 87.81 39 PHE B O 1
ATOM 1092 N N . ASP B 1 40 ? 2.18 21.078 17.703 1 88.12 40 ASP B N 1
ATOM 1093 C CA . ASP B 1 40 ? 3.002 19.891 17.922 1 88.12 40 ASP B CA 1
ATOM 1094 C C . ASP B 1 40 ? 2.15 18.625 17.922 1 88.12 40 ASP B C 1
ATOM 1096 O O . ASP B 1 40 ? 2.555 17.609 17.375 1 88.12 40 ASP B O 1
ATOM 1100 N N . ARG B 1 41 ? 1.027 18.719 18.562 1 88.69 41 ARG B N 1
ATOM 1101 C CA . ARG B 1 41 ? 0.148 17.562 18.672 1 88.69 41 ARG B CA 1
ATOM 1102 C C . ARG B 1 41 ? -0.399 17.156 17.312 1 88.69 41 ARG B C 1
ATOM 1104 O O . ARG B 1 41 ? -0.392 15.969 16.953 1 88.69 41 ARG B O 1
ATOM 1111 N N . VAL B 1 42 ? -0.874 18.094 16.547 1 89.94 42 VAL B N 1
ATOM 1112 C CA . VAL B 1 42 ? -1.41 17.812 15.219 1 89.94 42 VAL B CA 1
ATOM 1113 C C . VAL B 1 42 ? -0.304 17.266 14.32 1 89.94 42 VAL B C 1
ATOM 1115 O O . VAL B 1 42 ? -0.523 16.312 13.57 1 89.94 42 VAL B O 1
ATOM 1118 N N . GLU B 1 43 ? 0.883 17.859 14.43 1 91.19 43 GLU B N 1
ATOM 1119 C CA . GLU B 1 43 ? 2.027 17.344 13.68 1 91.19 43 GLU B CA 1
ATOM 1120 C C . GLU B 1 43 ? 2.273 15.875 13.992 1 91.19 43 GLU B C 1
ATOM 1122 O O . GLU B 1 43 ? 2.428 15.062 13.078 1 91.19 43 GLU B O 1
ATOM 1127 N N . GLU B 1 44 ? 2.324 15.539 15.211 1 91.88 44 GLU B N 1
ATOM 1128 C CA . GLU B 1 44 ? 2.572 14.164 15.633 1 91.88 44 GLU B CA 1
ATOM 1129 C C . GLU B 1 44 ? 1.507 13.219 15.078 1 91.88 44 GLU B C 1
ATOM 1131 O O . GLU B 1 44 ? 1.826 12.133 14.586 1 91.88 44 GLU B O 1
ATOM 1136 N N . ILE B 1 45 ? 0.264 13.602 15.172 1 91.94 45 ILE B N 1
ATOM 1137 C CA . ILE B 1 45 ? -0.838 12.781 14.68 1 91.94 45 ILE B CA 1
ATOM 1138 C C . ILE B 1 45 ? -0.679 12.547 13.18 1 91.94 45 ILE B C 1
ATOM 1140 O O . ILE B 1 45 ? -0.79 11.414 12.703 1 91.94 45 ILE B O 1
ATOM 1144 N N . LEU B 1 46 ? -0.431 13.602 12.492 1 95.12 46 LEU B N 1
ATOM 1145 C CA . LEU B 1 46 ? -0.321 13.508 11.047 1 95.12 46 LEU B CA 1
ATOM 1146 C C . LEU B 1 46 ? 0.891 12.672 10.648 1 95.12 46 LEU B C 1
ATOM 1148 O O . LEU B 1 46 ? 0.819 11.875 9.711 1 95.12 46 LEU B O 1
ATOM 1152 N N . ILE B 1 47 ? 1.972 12.82 11.297 1 94.62 47 ILE B N 1
ATOM 1153 C CA . ILE B 1 47 ? 3.164 12.031 11.016 1 94.62 47 ILE B CA 1
ATOM 1154 C C . ILE B 1 47 ? 2.875 10.555 11.281 1 94.62 47 ILE B C 1
ATOM 1156 O O . ILE B 1 47 ? 3.27 9.688 10.5 1 94.62 47 ILE B O 1
ATOM 1160 N N . ASN B 1 48 ? 2.27 10.227 12.344 1 93.75 48 ASN B N 1
ATOM 1161 C CA . ASN B 1 48 ? 1.92 8.852 12.672 1 93.75 48 ASN B CA 1
ATOM 1162 C C . ASN B 1 48 ? 1.01 8.234 11.617 1 93.75 48 ASN B C 1
ATOM 1164 O O . ASN B 1 48 ? 1.178 7.07 11.242 1 93.75 48 ASN B O 1
ATOM 1168 N N . LYS B 1 49 ? 0.032 8.977 11.156 1 93.88 49 LYS B N 1
ATOM 1169 C CA . LYS B 1 49 ? -0.845 8.5 10.086 1 93.88 49 LYS B CA 1
ATOM 1170 C C . LYS B 1 49 ? -0.051 8.188 8.828 1 93.88 49 LYS B C 1
ATOM 1172 O O . LYS B 1 49 ? -0.247 7.137 8.211 1 93.88 49 LYS B O 1
ATOM 1177 N N . GLU B 1 50 ? 0.774 9.125 8.469 1 94.81 50 GLU B N 1
ATOM 1178 C CA . GLU B 1 50 ? 1.611 8.922 7.289 1 94.81 50 GLU B CA 1
ATOM 1179 C C . GLU B 1 50 ? 2.486 7.684 7.441 1 94.81 50 GLU B C 1
ATOM 1181 O O . GLU B 1 50 ? 2.592 6.875 6.52 1 94.81 50 GLU B O 1
ATOM 1186 N N . ASN B 1 51 ? 3.105 7.539 8.547 1 96.25 51 ASN B N 1
ATOM 1187 C CA . ASN B 1 51 ? 3.982 6.402 8.797 1 96.25 51 ASN B CA 1
ATOM 1188 C C . ASN B 1 51 ? 3.217 5.082 8.742 1 96.25 51 ASN B C 1
ATOM 1190 O O . ASN B 1 51 ? 3.732 4.078 8.25 1 96.25 51 ASN B O 1
ATOM 1194 N N . LYS B 1 52 ? 2.053 5.086 9.281 1 96.25 52 LYS B N 1
ATOM 1195 C CA . LYS B 1 52 ? 1.218 3.889 9.242 1 96.25 52 LYS B CA 1
ATOM 1196 C C . LYS B 1 52 ? 0.902 3.488 7.805 1 96.25 52 LYS B C 1
ATOM 1198 O O . LYS B 1 52 ? 0.98 2.311 7.449 1 96.25 52 LYS B O 1
ATOM 1203 N N . MET B 1 53 ? 0.594 4.426 7.059 1 96.44 53 MET B N 1
ATOM 1204 C CA . MET B 1 53 ? 0.275 4.145 5.66 1 96.44 53 MET B CA 1
ATOM 1205 C C . MET B 1 53 ? 1.517 3.689 4.898 1 96.44 53 MET B C 1
ATOM 1207 O O . MET B 1 53 ? 1.451 2.756 4.098 1 96.44 53 MET B O 1
ATOM 1211 N N . LYS B 1 54 ? 2.625 4.297 5.117 1 97.56 54 LYS B N 1
ATOM 1212 C CA . LYS B 1 54 ? 3.873 3.891 4.48 1 97.56 54 LYS B CA 1
ATOM 1213 C C . LYS B 1 54 ? 4.242 2.459 4.863 1 97.56 54 LYS B C 1
ATOM 1215 O O . LYS B 1 54 ? 4.727 1.693 4.027 1 97.56 54 LYS B O 1
ATOM 1220 N N . LYS B 1 55 ? 4.066 2.145 6.059 1 98.31 55 LYS B N 1
ATOM 1221 C CA . LYS B 1 55 ? 4.324 0.781 6.512 1 98.31 55 LYS B CA 1
ATOM 1222 C C . LYS B 1 55 ? 3.424 -0.217 5.789 1 98.31 55 LYS B C 1
ATOM 1224 O O . LYS B 1 55 ? 3.883 -1.279 5.363 1 98.31 55 LYS B O 1
ATOM 1229 N N . GLN B 1 56 ? 2.176 0.133 5.684 1 98.56 56 GLN B N 1
ATOM 1230 C CA . GLN B 1 56 ? 1.236 -0.73 4.973 1 98.56 56 GLN B CA 1
ATOM 1231 C C . GLN B 1 56 ? 1.652 -0.92 3.518 1 98.56 56 GLN B C 1
ATOM 1233 O O . GLN B 1 56 ? 1.599 -2.033 2.992 1 98.56 56 GLN B O 1
ATOM 1238 N N . ILE B 1 57 ? 2.002 0.037 2.877 1 98.62 57 ILE B N 1
ATOM 1239 C CA . ILE B 1 57 ? 2.445 -0.028 1.488 1 98.62 57 ILE B CA 1
ATOM 1240 C C . ILE B 1 57 ? 3.641 -0.97 1.373 1 98.62 57 ILE B C 1
ATOM 1242 O O . ILE B 1 57 ? 3.668 -1.846 0.505 1 98.62 57 ILE B O 1
ATOM 1246 N N . THR B 1 58 ? 4.586 -0.75 2.287 1 98.62 58 THR B N 1
ATOM 1247 C CA . THR B 1 58 ? 5.777 -1.591 2.289 1 98.62 58 THR B CA 1
ATOM 1248 C C . THR B 1 58 ? 5.402 -3.057 2.488 1 98.62 58 THR B C 1
ATOM 12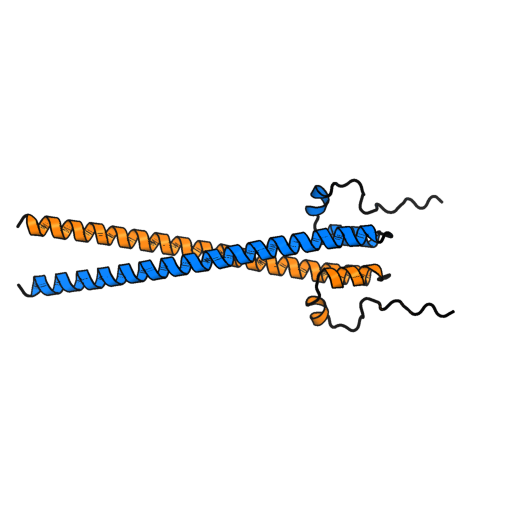50 O O . THR B 1 58 ? 5.957 -3.939 1.829 1 98.62 58 THR B O 1
ATOM 1253 N N . GLU B 1 59 ? 4.543 -3.309 3.326 1 98.56 59 GLU B N 1
ATOM 1254 C CA . GLU B 1 59 ? 4.086 -4.668 3.594 1 98.56 59 GLU B CA 1
ATOM 1255 C C . GLU B 1 59 ? 3.395 -5.266 2.373 1 98.56 59 GLU B C 1
ATOM 1257 O O . GLU B 1 59 ? 3.645 -6.418 2.014 1 98.56 59 GLU B O 1
ATOM 1262 N N . LEU B 1 60 ? 2.592 -4.473 1.775 1 98.5 60 LEU B N 1
ATOM 1263 C CA . LEU B 1 60 ? 1.883 -4.934 0.586 1 98.5 60 LEU B CA 1
ATOM 1264 C C . LEU B 1 60 ? 2.855 -5.195 -0.559 1 98.5 60 LEU B C 1
ATOM 1266 O O . LEU B 1 60 ? 2.725 -6.188 -1.276 1 98.5 60 LEU B O 1
ATOM 1270 N N . GLU B 1 61 ? 3.777 -4.359 -0.723 1 98.56 61 GLU B N 1
ATOM 1271 C CA . GLU B 1 61 ? 4.809 -4.562 -1.738 1 98.56 61 GLU B CA 1
ATOM 1272 C C . GLU B 1 61 ? 5.59 -5.848 -1.484 1 98.56 61 GLU B C 1
ATOM 1274 O O . GLU B 1 61 ? 5.906 -6.582 -2.422 1 98.56 61 GLU B O 1
ATOM 1279 N N . SER B 1 62 ? 5.902 -6.109 -0.305 1 98.56 62 SER B N 1
ATOM 1280 C CA . SER B 1 62 ? 6.609 -7.336 0.053 1 98.56 62 SER B CA 1
ATOM 1281 C C . SER B 1 62 ? 5.77 -8.57 -0.253 1 98.56 62 SER B C 1
ATOM 1283 O O . SER B 1 62 ? 6.297 -9.586 -0.706 1 98.56 62 SER B O 1
ATOM 1285 N N . GLU B 1 63 ? 4.492 -8.438 -0.002 1 98.12 63 GLU B N 1
ATOM 1286 C CA . GLU B 1 63 ? 3.586 -9.539 -0.306 1 98.12 63 GLU B CA 1
ATOM 1287 C C . GLU B 1 63 ? 3.537 -9.82 -1.806 1 98.12 63 GLU B C 1
ATOM 1289 O O . GLU B 1 63 ? 3.549 -10.977 -2.229 1 98.12 63 GLU B O 1
ATOM 1294 N N . ILE B 1 64 ? 3.547 -8.891 -2.516 1 98.31 64 ILE B N 1
ATOM 1295 C CA . ILE B 1 64 ? 3.512 -9.023 -3.969 1 98.31 64 ILE B CA 1
ATOM 1296 C C . ILE B 1 64 ? 4.773 -9.734 -4.457 1 98.31 64 ILE B C 1
ATOM 1298 O O . ILE B 1 64 ? 4.707 -10.586 -5.34 1 98.31 64 ILE B O 1
ATOM 1302 N N . ILE B 1 65 ? 5.852 -9.375 -3.895 1 98.12 65 ILE B N 1
ATOM 1303 C CA . ILE B 1 65 ? 7.113 -10.008 -4.254 1 98.12 65 ILE B CA 1
ATOM 1304 C C . ILE B 1 65 ? 7.043 -11.508 -3.961 1 98.12 65 ILE B C 1
ATOM 1306 O O . ILE B 1 65 ? 7.469 -12.328 -4.777 1 98.12 65 ILE B O 1
ATOM 1310 N N . GLN B 1 66 ? 6.523 -11.875 -2.891 1 98.06 66 GLN B N 1
ATOM 1311 C CA . GLN B 1 66 ? 6.371 -13.273 -2.52 1 98.06 66 GLN B CA 1
ATOM 1312 C C . GLN B 1 66 ? 5.457 -14.008 -3.502 1 98.06 66 GLN B C 1
ATOM 1314 O O . GLN B 1 66 ? 5.773 -15.117 -3.938 1 98.06 66 GLN B O 1
ATOM 1319 N N . PHE B 1 67 ? 4.414 -13.359 -3.848 1 97.56 67 PHE B N 1
ATOM 1320 C CA . PHE B 1 67 ? 3.484 -13.953 -4.801 1 97.56 67 PHE B CA 1
ATOM 1321 C C . PHE B 1 67 ? 4.137 -14.109 -6.168 1 97.56 67 PHE B C 1
ATOM 1323 O O . PHE B 1 67 ? 3.949 -15.125 -6.836 1 97.56 67 PHE B O 1
ATOM 1330 N N . ASP B 1 68 ? 4.824 -13.203 -6.578 1 97.62 68 ASP B N 1
ATOM 1331 C CA . ASP B 1 68 ? 5.516 -13.273 -7.859 1 97.62 68 ASP B CA 1
ATOM 1332 C C . ASP B 1 68 ? 6.492 -14.445 -7.898 1 97.62 68 ASP B C 1
ATOM 1334 O O . ASP B 1 68 ? 6.555 -15.172 -8.891 1 97.62 68 ASP B O 1
ATOM 1338 N N . LEU B 1 69 ? 7.199 -14.664 -6.863 1 97.62 69 LEU B N 1
ATOM 1339 C CA . LEU B 1 69 ? 8.133 -15.781 -6.766 1 97.62 69 LEU B CA 1
ATOM 1340 C C . LEU B 1 69 ? 7.395 -17.125 -6.836 1 97.62 69 LEU B C 1
ATOM 1342 O O . LEU B 1 69 ? 7.84 -18.047 -7.516 1 97.62 69 LEU B O 1
ATOM 1346 N N . GLU B 1 70 ? 6.355 -17.172 -6.145 1 96.75 70 GLU B N 1
ATOM 1347 C CA . GLU B 1 70 ? 5.559 -18.406 -6.133 1 96.75 70 GLU B CA 1
ATOM 1348 C C . GLU B 1 70 ? 5 -18.703 -7.52 1 96.75 70 GLU B C 1
ATOM 1350 O O . GLU B 1 70 ? 5.035 -19.859 -7.965 1 96.75 70 GLU B O 1
ATOM 1355 N N . VAL B 1 71 ? 4.527 -17.719 -8.117 1 97.25 71 VAL B N 1
ATOM 1356 C CA . VAL B 1 71 ? 3.977 -17.875 -9.461 1 97.25 71 VAL B CA 1
ATOM 1357 C C . VAL B 1 71 ? 5.066 -18.375 -10.406 1 97.25 71 VAL B C 1
ATOM 1359 O O . VAL B 1 71 ? 4.844 -19.297 -11.188 1 97.25 71 VAL B O 1
ATOM 1362 N N . LYS B 1 72 ? 6.168 -17.797 -10.32 1 96.31 72 LYS B N 1
ATOM 1363 C CA . LYS B 1 72 ? 7.281 -18.188 -11.172 1 96.31 72 LYS B CA 1
ATOM 1364 C C . LYS B 1 72 ? 7.676 -19.641 -10.922 1 96.31 72 LYS B C 1
ATOM 1366 O O . LYS B 1 72 ? 7.914 -20.406 -11.859 1 96.31 72 LYS B O 1
ATOM 1371 N N . ARG B 1 73 ? 7.734 -20.062 -9.695 1 95.88 73 ARG B N 1
ATOM 1372 C CA . ARG B 1 73 ? 8.039 -21.453 -9.344 1 95.88 73 ARG B CA 1
ATOM 1373 C C . ARG B 1 73 ? 7.008 -22.406 -9.922 1 95.88 73 ARG B C 1
ATOM 1375 O O . ARG B 1 73 ? 7.367 -23.422 -10.516 1 95.88 73 ARG B O 1
ATOM 1382 N N . LEU B 1 74 ? 5.793 -22.094 -9.844 1 94.5 74 LEU B N 1
ATOM 1383 C CA . LEU B 1 74 ? 4.715 -22.953 -10.312 1 94.5 74 LEU B CA 1
ATOM 1384 C C . LEU B 1 74 ? 4.707 -23.031 -11.836 1 94.5 74 LEU B C 1
ATOM 1386 O O . LEU B 1 74 ? 4.402 -24.094 -12.406 1 94.5 74 LEU B O 1
ATOM 1390 N N . ARG B 1 75 ? 5.094 -21.922 -12.422 1 94.06 75 ARG B N 1
ATOM 1391 C CA . ARG B 1 75 ? 5.164 -21.922 -13.875 1 94.06 75 ARG B CA 1
ATOM 1392 C C . ARG B 1 75 ? 6.293 -22.828 -14.375 1 94.06 75 ARG B C 1
ATOM 1394 O O . ARG B 1 75 ? 6.141 -23.531 -15.375 1 94.06 75 ARG B O 1
ATOM 1401 N N . ILE B 1 76 ? 7.328 -22.844 -13.68 1 93 76 ILE B N 1
ATOM 1402 C CA . ILE B 1 76 ? 8.453 -23.719 -14.008 1 93 76 ILE B CA 1
ATOM 1403 C C . ILE B 1 76 ? 8.047 -25.172 -13.844 1 93 76 ILE B C 1
ATOM 1405 O O . ILE B 1 76 ? 8.273 -26 -14.742 1 93 76 ILE B O 1
ATOM 1409 N N . VAL B 1 77 ? 7.441 -25.438 -12.812 1 87.88 77 VAL B N 1
ATOM 1410 C CA . VAL B 1 77 ? 7.004 -26.797 -12.523 1 87.88 77 VAL B CA 1
ATOM 1411 C C . VAL B 1 77 ? 6.008 -27.25 -13.586 1 87.88 77 VAL B C 1
ATOM 1413 O O . VAL B 1 77 ? 6.086 -28.375 -14.078 1 87.88 77 VAL B O 1
ATOM 1416 N N . SER B 1 78 ? 5.129 -26.422 -13.93 1 87.38 78 SER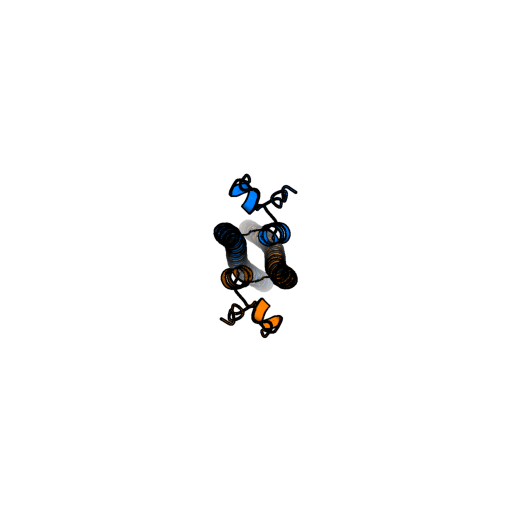 B N 1
ATOM 1417 C CA . SER B 1 78 ? 4.133 -26.734 -14.953 1 87.38 78 SER B CA 1
ATOM 1418 C C . SER B 1 78 ? 4.793 -27 -16.297 1 87.38 78 SER B C 1
ATOM 1420 O O . SER B 1 78 ? 4.406 -27.938 -17.016 1 87.38 78 SER B O 1
ATOM 1422 N N . SER B 1 79 ? 5.688 -26.219 -16.656 1 89.25 79 SER B N 1
ATOM 1423 C CA . SER B 1 79 ? 6.414 -26.391 -17.906 1 89.25 79 SER B CA 1
ATOM 1424 C C . SER B 1 79 ? 7.18 -27.703 -17.922 1 89.25 79 SER B C 1
ATOM 1426 O O . SER B 1 79 ? 7.191 -28.422 -18.938 1 89.25 79 SER B O 1
ATOM 1428 N N . GLU B 1 80 ? 7.77 -28.016 -16.812 1 85.38 80 GLU B N 1
ATOM 1429 C CA . GLU B 1 80 ? 8.5 -29.281 -16.688 1 85.38 80 GLU B CA 1
ATOM 1430 C C . GLU B 1 80 ? 7.566 -30.469 -16.844 1 85.38 80 GLU B C 1
ATOM 1432 O O . GLU B 1 80 ? 7.918 -31.453 -17.5 1 85.38 80 GLU B O 1
ATOM 1437 N N . ASN B 1 81 ? 6.449 -30.375 -16.312 1 84.88 81 ASN B N 1
ATOM 1438 C CA . ASN B 1 81 ? 5.457 -31.438 -16.422 1 84.88 81 ASN B CA 1
ATOM 1439 C C . ASN B 1 81 ? 4.969 -31.594 -17.859 1 84.88 81 ASN B C 1
ATOM 1441 O O . ASN B 1 81 ? 4.781 -32.719 -18.328 1 84.88 81 ASN B O 1
ATOM 1445 N N . ARG B 1 82 ? 4.809 -30.484 -18.469 1 85.25 82 ARG B N 1
ATOM 1446 C CA . ARG B 1 82 ? 4.375 -30.516 -19.859 1 85.25 82 ARG B CA 1
ATOM 1447 C C . ARG B 1 82 ? 5.43 -31.172 -20.75 1 85.25 82 ARG B C 1
ATOM 1449 O O . ARG B 1 82 ? 5.113 -32 -21.578 1 85.25 82 ARG B O 1
ATOM 1456 N N . ILE B 1 83 ? 6.637 -30.875 -20.5 1 87.44 83 ILE B N 1
ATOM 1457 C CA . ILE B 1 83 ? 7.746 -31.422 -21.266 1 87.44 83 ILE B CA 1
ATOM 1458 C C . ILE B 1 83 ? 7.859 -32.906 -21.016 1 87.44 83 ILE B C 1
ATOM 1460 O O . ILE B 1 83 ? 8.031 -33.688 -21.953 1 87.44 83 ILE B O 1
ATOM 1464 N N . SER B 1 84 ? 7.645 -33.281 -19.828 1 84.19 84 SER B N 1
ATOM 1465 C CA . SER B 1 84 ? 7.715 -34.719 -19.469 1 84.19 84 SER B CA 1
ATOM 1466 C C . SER B 1 84 ? 6.594 -35.5 -20.125 1 84.19 84 SER B C 1
ATOM 1468 O O . SER B 1 84 ? 6.82 -36.594 -20.625 1 84.19 84 SER B O 1
ATOM 1470 N N . ARG B 1 85 ? 5.465 -34.969 -20.25 1 83.06 85 ARG B N 1
ATOM 1471 C CA . ARG B 1 85 ? 4.32 -35.656 -20.859 1 83.06 85 ARG B CA 1
ATOM 1472 C C . ARG B 1 85 ? 4.504 -35.781 -22.375 1 83.06 85 ARG B C 1
ATOM 1474 O O . ARG B 1 85 ? 4.191 -36.812 -22.953 1 83.06 85 ARG B O 1
ATOM 1481 N N . GLU B 1 86 ? 4.992 -34.75 -22.828 1 85.38 86 GLU B N 1
ATOM 1482 C CA . GLU B 1 86 ? 5.223 -34.781 -24.281 1 85.38 86 GLU B CA 1
ATOM 1483 C C . GLU B 1 86 ? 6.301 -35.812 -24.641 1 85.38 86 GLU B C 1
ATOM 1485 O O . GLU B 1 86 ? 6.18 -36.531 -25.641 1 85.38 86 GLU B O 1
ATOM 1490 N N . ASN B 1 87 ? 7.266 -35.938 -23.781 1 87.44 87 ASN B N 1
ATOM 1491 C CA . ASN B 1 87 ? 8.32 -36.906 -24 1 87.44 87 ASN B CA 1
ATOM 1492 C C . ASN B 1 87 ? 7.801 -38.344 -23.844 1 87.44 87 ASN B C 1
ATOM 1494 O O . ASN B 1 87 ? 8.172 -39.219 -24.625 1 87.44 87 ASN B O 1
ATOM 1498 N N . ASP B 1 88 ? 6.922 -38.625 -22.969 1 79.81 88 ASP B N 1
ATOM 1499 C CA . ASP B 1 88 ? 6.328 -39.938 -22.75 1 79.81 88 ASP B CA 1
ATOM 1500 C C . ASP B 1 88 ? 5.457 -40.344 -23.938 1 79.81 88 ASP B C 1
ATOM 1502 O O . ASP B 1 88 ? 5.48 -41.5 -24.359 1 79.81 88 ASP B O 1
ATOM 1506 N N . GLU B 1 89 ? 4.785 -39.375 -24.5 1 81.88 89 GLU B N 1
ATOM 1507 C CA . GLU B 1 89 ? 3.916 -39.625 -25.641 1 81.88 89 GLU B CA 1
ATOM 1508 C C . GLU B 1 89 ? 4.73 -39.969 -26.891 1 81.88 89 GLU B C 1
ATOM 1510 O O . GLU B 1 89 ? 4.363 -40.875 -27.641 1 81.88 89 GLU B O 1
ATOM 1515 N N . ILE B 1 90 ? 5.871 -39.312 -27.016 1 89.31 90 ILE B N 1
ATOM 1516 C CA . ILE B 1 90 ? 6.73 -39.562 -28.172 1 89.31 90 ILE B CA 1
ATOM 1517 C C . ILE B 1 90 ? 7.387 -40.938 -28.062 1 89.31 90 ILE B C 1
ATOM 1519 O O . ILE B 1 90 ? 7.48 -41.656 -29.047 1 89.31 90 ILE B O 1
ATOM 1523 N N . MET B 1 91 ? 7.656 -41.469 -26.875 1 85.38 91 MET B N 1
ATOM 1524 C CA . MET B 1 91 ? 8.281 -42.781 -26.641 1 85.38 91 MET B CA 1
ATOM 1525 C C . MET B 1 91 ? 7.273 -43.906 -26.844 1 85.38 91 MET B C 1
ATOM 1527 O O . MET B 1 91 ? 7.621 -44.969 -27.375 1 85.38 91 MET B O 1
ATOM 1531 N N . GLU B 1 92 ? 6.02 -43.656 -26.562 1 79.06 92 GLU B N 1
ATOM 1532 C CA . GLU B 1 92 ? 4.977 -44.656 -26.734 1 79.06 92 GLU B CA 1
ATOM 1533 C C . GLU B 1 92 ? 4.648 -44.875 -28.219 1 79.06 92 GLU B C 1
ATOM 1535 O O . GLU B 1 92 ? 4.355 -46 -28.625 1 79.06 92 GLU B O 1
ATOM 1540 N N . GLU B 1 93 ? 4.793 -43.844 -28.953 1 82.25 93 GLU B N 1
ATOM 1541 C CA . GLU B 1 93 ? 4.492 -43.938 -30.375 1 82.25 93 GLU B CA 1
ATOM 1542 C C . GLU B 1 93 ? 5.645 -44.594 -31.141 1 82.25 93 GLU B C 1
ATOM 1544 O O . GLU B 1 93 ? 5.441 -45.188 -32.219 1 82.25 93 GLU B O 1
ATOM 1549 N N . ARG B 1 94 ? 6.809 -44.656 -30.609 1 82.81 94 ARG B N 1
ATOM 1550 C CA . ARG B 1 94 ? 7.98 -45.219 -31.266 1 82.81 94 ARG B CA 1
ATOM 1551 C C . ARG B 1 94 ? 8.125 -46.688 -30.938 1 82.81 94 ARG B C 1
ATOM 1553 O O . ARG B 1 94 ? 8.828 -47.438 -31.641 1 82.81 94 ARG B O 1
ATOM 1560 N N . GLU B 1 95 ? 7.395 -47.344 -29.891 1 61.16 95 GLU B N 1
ATOM 1561 C CA . GLU B 1 95 ? 7.375 -48.781 -29.625 1 61.16 95 GLU B CA 1
ATOM 1562 C C . GLU B 1 95 ? 6.215 -49.438 -30.344 1 61.16 95 GLU B C 1
ATOM 1564 O O . GLU B 1 95 ? 6.344 -50.594 -30.812 1 61.16 95 GLU B O 1
#

Organism: Cannabis sativa (NCBI:txid3483)

Sequence (190 aa):
MEVESPPGFSMDQSDDERAELSISELICNLRSAFRISD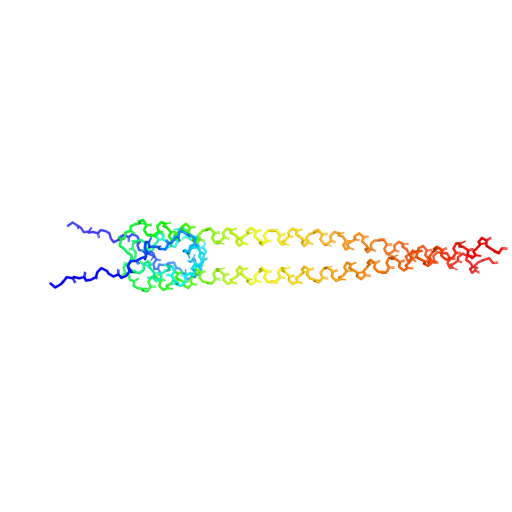FDRVEEILINKENKMKKQITELESEIIQFDLEVKRLRIVSSENRISRENDEIMEEREMEVESPPGFSMDQSDDERAELSISELICNLRSAFRISDFDRVEEILINKENKMKKQITELESEIIQFDLEVKRLRIVSSENRISRENDEIMEERE

pLDDT: mean 82.61, std 17.22, range [32.78, 98.62]

Radius of gyration: 30.08 Å; Cα contacts (8 Å, |Δi|>4): 100; chains: 2; bounding box: 29×103×59 Å

Solvent-accessible surface area (backbone atoms only — not comparable to full-atom values): 10897 Å² total; per-residue (Å²): 131,83,76,73,74,65,86,43,62,62,79,76,55,48,72,71,58,54,62,69,51,51,67,68,57,53,50,57,31,51,74,63,46,86,52,68,66,57,53,54,50,51,43,51,46,51,49,52,53,53,51,51,52,52,50,49,42,52,51,48,53,52,50,43,52,53,45,52,50,51,43,53,52,47,50,50,53,48,52,51,52,51,53,52,50,53,51,52,54,56,54,61,72,73,109,131,82,77,72,74,66,89,45,61,64,77,76,54,48,73,70,58,54,61,67,51,50,69,67,58,52,50,58,34,51,75,64,44,86,50,70,66,57,53,53,51,50,44,51,45,53,51,51,53,52,52,52,51,52,51,50,44,50,52,48,53,53,49,43,53,53,44,52,52,51,43,52,52,49,50,51,52,47,52,51,51,51,52,52,50,53,50,53,53,58,53,61,73,73,107

Secondary structure (DSSP, 8-state):
--------S-TTS-HHHHHTS-HHHHHHHHHT--SHHHHHHHHHHHHHHHHHHHHHHHHHHHHHHHHHHHHHHHHHHHHHHHHHHHHHHHHHHH-/--------S-TTS-HHHHHTS-HHHHHHHHHT--SHHHHHHHHHHHHHHHHHHHHHHHHHHHHHHHHHHHHHHHHHHHHHHHHHHHHHHHHHHH-